Protein AF-0000000078836776 (afdb_homodimer)

Foldseek 3Di:
DPPVVVVVVLVQCLQADALVSQVVAADQAAWEAEPVGIDGGPRVNVVSNPDDGFPGKDWAPWDWDPPDPFKIKIWTWIWTDDPPDDTWTWIKMWMWGHDVVDIHTRYMYTGTDPPPPD/DPPVVVVVVLVQCLQADALVSQVVAADQAAWEAEPVGIDGGPRVNVVSNPDDHFPGKDWAPWDWDPPDPFKIKIWTWIWTDDPPDDTWTWIKMWMWGHDVVDIHTRYMYTGTDPPPPD

Organism: Phenylobacterium zucineum (strain HLK1) (NCBI:txid450851)

Structure (mmCIF, N/CA/C/O backbone):
data_AF-0000000078836776-model_v1
#
loop_
_entity.id
_entity.type
_entity.pdbx_description
1 polymer 'DUF4440 domain-containing protein'
#
loop_
_atom_site.group_PDB
_atom_site.id
_atom_site.type_symbol
_atom_site.label_atom_id
_atom_site.label_alt_id
_atom_site.label_comp_id
_atom_site.label_asym_id
_atom_site.label_entity_id
_atom_site.label_seq_id
_atom_site.pdbx_PDB_ins_code
_atom_site.Cartn_x
_atom_site.Cartn_y
_atom_site.Cartn_z
_atom_site.occupancy
_atom_site.B_iso_or_equiv
_atom_site.auth_seq_id
_atom_site.auth_comp_id
_atom_site.auth_asym_id
_atom_site.auth_atom_id
_atom_site.pdbx_PDB_model_num
ATOM 1 N N . MET A 1 1 ? -11.898 -23.672 4.039 1 49.53 1 MET A N 1
ATOM 2 C CA . MET A 1 1 ? -10.688 -22.859 3.928 1 49.53 1 MET A CA 1
ATOM 3 C C . MET A 1 1 ? -10.914 -21.453 4.473 1 49.53 1 MET A C 1
ATOM 5 O O . MET A 1 1 ? -11.883 -20.797 4.105 1 49.53 1 MET A O 1
ATOM 9 N N . ASN A 1 2 ? -10.398 -21.031 5.637 1 67.06 2 ASN A N 1
ATOM 10 C CA . ASN A 1 2 ? -10.695 -19.781 6.324 1 67.06 2 ASN A CA 1
ATOM 11 C C . ASN A 1 2 ? -10.352 -18.578 5.461 1 67.06 2 ASN A C 1
ATOM 13 O O . ASN A 1 2 ? -9.523 -18.672 4.551 1 67.06 2 ASN A O 1
ATOM 17 N N . GLU A 1 3 ? -11.391 -17.766 5.25 1 71.44 3 GLU A N 1
ATOM 18 C CA . GLU A 1 3 ? -11.305 -16.562 4.43 1 71.44 3 GLU A CA 1
ATOM 19 C C . GLU A 1 3 ? -9.891 -15.992 4.43 1 71.44 3 GLU A C 1
ATOM 21 O O . GLU A 1 3 ? -9.391 -15.555 3.393 1 71.44 3 GLU A O 1
ATOM 26 N N . THR A 1 4 ? -9.219 -16.172 5.516 1 72.62 4 THR A N 1
ATOM 27 C CA . THR A 1 4 ? -7.848 -15.688 5.648 1 72.62 4 THR A CA 1
ATOM 28 C C . THR A 1 4 ? -6.898 -16.484 4.758 1 72.62 4 THR A C 1
ATOM 30 O O . THR A 1 4 ? -6.039 -15.906 4.09 1 72.62 4 THR A O 1
ATOM 33 N N . ASP A 1 5 ? -7.082 -17.812 4.746 1 83.69 5 ASP A N 1
ATOM 34 C CA . ASP A 1 5 ? -6.234 -18.672 3.922 1 83.69 5 ASP A CA 1
ATOM 35 C C . ASP A 1 5 ? -6.441 -18.391 2.436 1 83.69 5 ASP A C 1
ATOM 37 O O . ASP A 1 5 ? -5.488 -18.422 1.654 1 83.69 5 ASP A O 1
ATOM 41 N N . HIS A 1 6 ? -7.648 -17.969 2.205 1 89.88 6 HIS A N 1
ATOM 42 C CA . HIS A 1 6 ? -8 -17.688 0.819 1 89.88 6 HIS A CA 1
ATOM 43 C C . HIS A 1 6 ? -7.277 -16.453 0.306 1 89.88 6 HIS A C 1
ATOM 45 O O . HIS A 1 6 ? -6.734 -16.453 -0.799 1 89.88 6 HIS A O 1
ATOM 51 N N . LEU A 1 7 ? -7.148 -15.422 1.152 1 94.56 7 LEU A N 1
ATOM 52 C CA . LEU A 1 7 ? -6.508 -14.172 0.748 1 94.56 7 LEU A CA 1
ATOM 53 C C . LEU A 1 7 ? -5.016 -14.383 0.513 1 94.56 7 LEU A C 1
ATOM 55 O O . LEU A 1 7 ? -4.457 -13.867 -0.457 1 94.56 7 LEU A O 1
ATOM 59 N N . TRP A 1 8 ? -4.344 -15.148 1.373 1 96.12 8 TRP A N 1
ATOM 60 C CA . TRP A 1 8 ? -2.918 -15.414 1.228 1 96.12 8 TRP A CA 1
ATOM 61 C C . TRP A 1 8 ? -2.646 -16.281 -0.002 1 96.12 8 TRP A C 1
ATOM 63 O O . TRP A 1 8 ? -1.617 -16.125 -0.665 1 96.12 8 TRP A O 1
ATOM 73 N N . ASP A 1 9 ? -3.568 -17.156 -0.215 1 93.38 9 ASP A N 1
ATOM 74 C CA . ASP A 1 9 ? -3.443 -17.953 -1.432 1 93.38 9 ASP A CA 1
ATOM 75 C C . ASP A 1 9 ? -3.564 -17.078 -2.676 1 93.38 9 ASP A C 1
ATOM 77 O O . ASP A 1 9 ? -2.812 -17.25 -3.637 1 93.38 9 ASP A O 1
ATOM 81 N N . LEU A 1 10 ? -4.492 -16.219 -2.65 1 92.69 10 LEU A N 1
ATOM 82 C CA . LEU A 1 10 ? -4.668 -15.273 -3.746 1 92.69 10 LEU A CA 1
ATOM 83 C C . LEU A 1 10 ? -3.418 -14.422 -3.938 1 92.69 10 LEU A C 1
ATOM 85 O O . LEU A 1 10 ? -2.941 -14.258 -5.062 1 92.69 10 LEU A O 1
ATOM 89 N N . GLU A 1 11 ? -2.877 -13.961 -2.859 1 95.06 11 GLU A N 1
ATOM 90 C CA . GLU A 1 11 ? -1.655 -13.164 -2.889 1 95.06 11 GLU A CA 1
ATOM 91 C C . GLU A 1 11 ? -0.497 -13.945 -3.494 1 95.06 11 GLU A C 1
ATOM 93 O O . GLU A 1 11 ? 0.24 -13.43 -4.336 1 95.06 11 GLU A O 1
ATOM 98 N N . ARG A 1 12 ? -0.339 -15.156 -3.055 1 93.62 12 ARG A N 1
ATOM 99 C CA . ARG A 1 12 ? 0.719 -16.031 -3.562 1 93.62 12 ARG A CA 1
ATOM 100 C C . ARG A 1 12 ? 0.578 -16.234 -5.066 1 93.62 12 ARG A C 1
ATOM 102 O O . ARG A 1 12 ? 1.574 -16.266 -5.789 1 93.62 12 ARG A O 1
ATOM 109 N N . ARG A 1 13 ? -0.63 -16.328 -5.523 1 90.69 13 ARG A N 1
ATOM 110 C CA . ARG A 1 13 ? -0.878 -16.562 -6.941 1 90.69 13 ARG A CA 1
ATOM 111 C C . ARG A 1 13 ? -0.456 -15.359 -7.781 1 90.69 13 ARG A C 1
ATOM 113 O O . ARG A 1 13 ? -0.01 -15.516 -8.922 1 90.69 13 ARG A O 1
ATOM 120 N N . PHE A 1 14 ? -0.581 -14.172 -7.262 1 90.12 14 PHE A N 1
ATOM 121 C CA . PHE A 1 14 ? -0.146 -12.984 -7.984 1 90.12 14 PHE A CA 1
ATOM 122 C C . PHE A 1 14 ? 1.357 -13.023 -8.234 1 90.12 14 PHE A C 1
ATOM 124 O O . PHE A 1 14 ? 1.846 -12.43 -9.203 1 90.12 14 PHE A O 1
ATOM 131 N N . TRP A 1 15 ? 2.1 -13.742 -7.418 1 91.06 15 TRP A N 1
ATOM 132 C CA . TRP A 1 15 ? 3.545 -13.883 -7.566 1 91.06 15 TRP A CA 1
ATOM 133 C C . TRP A 1 15 ? 3.883 -14.992 -8.555 1 91.06 15 TRP A C 1
ATOM 135 O O . TRP A 1 15 ? 4.859 -14.891 -9.305 1 91.06 15 TRP A O 1
ATOM 145 N N . LEU A 1 16 ? 3.035 -16.016 -8.508 1 89.25 16 LEU A N 1
ATOM 146 C CA . LEU A 1 16 ? 3.473 -17.25 -9.133 1 89.25 16 LEU A CA 1
ATOM 147 C C . LEU A 1 16 ? 2.732 -17.484 -10.445 1 89.25 16 LEU A C 1
ATOM 149 O O . LEU A 1 16 ? 3.197 -18.25 -11.297 1 89.25 16 LEU A O 1
ATOM 153 N N . ARG A 1 17 ? 1.569 -16.891 -10.492 1 83.38 17 ARG A N 1
ATOM 154 C CA . ARG A 1 17 ? 0.747 -17.203 -11.656 1 83.38 17 ARG A CA 1
ATOM 155 C C . ARG A 1 17 ? 0.799 -16.078 -12.688 1 83.38 17 ARG A C 1
ATOM 157 O O . ARG A 1 17 ? 1.386 -15.031 -12.438 1 83.38 17 ARG A O 1
ATOM 164 N N . GLY A 1 18 ? 0.256 -16.391 -13.953 1 71.44 18 GLY A N 1
ATOM 165 C CA . GLY A 1 18 ? 0.303 -15.492 -15.086 1 71.44 18 GLY A CA 1
ATOM 166 C C . GLY A 1 18 ? -0.927 -14.609 -15.195 1 71.44 18 GLY A C 1
ATOM 167 O O . GLY A 1 18 ? -1.731 -14.539 -14.266 1 71.44 18 GLY A O 1
ATOM 168 N N . PRO A 1 19 ? -1.04 -13.836 -16.203 1 68.31 19 PRO A N 1
ATOM 169 C CA . PRO A 1 19 ? -2.039 -12.797 -16.469 1 68.31 19 PRO A CA 1
ATOM 170 C C . PRO A 1 19 ? -3.471 -13.312 -16.344 1 68.31 19 PRO A C 1
ATOM 172 O O . PRO A 1 19 ? -4.395 -12.531 -16.094 1 68.31 19 PRO A O 1
ATOM 175 N N . GLU A 1 20 ? -3.637 -14.617 -16.594 1 69.81 20 GLU A N 1
ATOM 176 C CA . GLU A 1 20 ? -5 -15.133 -16.531 1 69.81 20 GLU A CA 1
ATOM 177 C C . GLU A 1 20 ? -5.602 -14.945 -15.148 1 69.81 20 GLU A C 1
ATOM 179 O O . GLU A 1 20 ? -6.805 -14.734 -15.008 1 69.81 20 GLU A O 1
ATOM 184 N N . HIS A 1 21 ? -4.816 -14.977 -14.18 1 73.12 21 HIS A N 1
ATOM 185 C CA . HIS A 1 21 ? -5.266 -14.797 -12.805 1 73.12 21 HIS A CA 1
ATOM 186 C C . HIS A 1 21 ? -5.594 -13.328 -12.523 1 73.12 21 HIS A C 1
ATOM 188 O O . HIS A 1 21 ? -6.434 -13.031 -11.664 1 73.12 21 HIS A O 1
ATOM 194 N N . PHE A 1 22 ? -5.152 -12.422 -13.312 1 76.19 22 PHE A N 1
ATOM 195 C CA . PHE A 1 22 ? -5.223 -10.992 -13.023 1 76.19 22 PHE A CA 1
ATOM 196 C C . PHE A 1 22 ? -6.613 -10.445 -13.328 1 76.19 22 PHE A C 1
ATOM 198 O O . PHE A 1 22 ? -7.16 -9.664 -12.547 1 76.19 22 PHE A O 1
ATOM 205 N N . ALA A 1 23 ? -7.215 -10.969 -14.406 1 74.25 23 ALA A N 1
ATOM 206 C CA . ALA A 1 23 ? -8.5 -10.43 -14.844 1 74.25 23 ALA A CA 1
ATOM 207 C C . ALA A 1 23 ? -9.57 -10.617 -13.781 1 74.25 23 ALA A C 1
ATOM 209 O O . ALA A 1 23 ? -10.422 -9.742 -13.586 1 74.25 23 ALA A O 1
ATOM 210 N N . ARG A 1 24 ? -9.508 -11.656 -13 1 78.81 24 ARG A N 1
ATOM 211 C CA . ARG A 1 24 ? -10.539 -11.945 -12.008 1 78.81 24 ARG A CA 1
ATOM 212 C C . ARG A 1 24 ? -10.156 -11.375 -10.648 1 78.81 24 ARG A C 1
ATOM 214 O O . ARG A 1 24 ? -11.031 -11.07 -9.828 1 78.81 24 ARG A O 1
ATOM 221 N N . ALA A 1 25 ? -8.938 -11.125 -10.484 1 89 25 ALA A N 1
ATOM 222 C CA . ALA A 1 25 ? -8.469 -10.828 -9.133 1 89 25 ALA A CA 1
ATOM 223 C C . ALA A 1 25 ? -8.078 -9.359 -8.992 1 89 25 ALA A C 1
ATOM 225 O O . ALA A 1 25 ? -8.031 -8.828 -7.879 1 89 25 ALA A O 1
ATOM 226 N N . LEU A 1 26 ? -7.926 -8.719 -10.18 1 91.31 26 LEU A N 1
ATOM 227 C CA . LEU A 1 26 ? -7.504 -7.324 -10.156 1 91.31 26 LEU A CA 1
ATOM 228 C C . LEU A 1 26 ? -8.703 -6.391 -10.297 1 91.31 26 LEU A C 1
ATOM 230 O O . LEU A 1 26 ? -9.508 -6.539 -11.219 1 91.31 26 LEU A O 1
ATOM 234 N N . ASP A 1 27 ? -8.805 -5.516 -9.391 1 94.25 27 ASP A N 1
ATOM 235 C CA . ASP A 1 27 ? -9.789 -4.453 -9.578 1 94.25 27 ASP A CA 1
ATOM 236 C C . ASP A 1 27 ? -9.414 -3.568 -10.766 1 94.25 27 ASP A C 1
ATOM 238 O O . ASP A 1 27 ? -8.242 -3.242 -10.961 1 94.25 27 ASP A O 1
ATOM 242 N N . PRO A 1 28 ? -10.391 -3.113 -11.57 1 91.62 28 PRO A N 1
ATOM 243 C CA . PRO A 1 28 ? -10.078 -2.248 -12.711 1 91.62 28 PRO A CA 1
ATOM 244 C C . PRO A 1 28 ? -9.391 -0.949 -12.297 1 91.62 28 PRO A C 1
ATOM 246 O O . PRO A 1 28 ? -8.703 -0.325 -13.109 1 91.62 28 PRO A O 1
ATOM 249 N N . GLU A 1 29 ? -9.547 -0.544 -11 1 94.5 29 GLU A N 1
ATOM 250 C CA . GLU A 1 29 ? -8.953 0.697 -10.508 1 94.5 29 GLU A CA 1
ATOM 251 C C . GLU A 1 29 ? -7.75 0.421 -9.617 1 94.5 29 GLU A C 1
ATOM 253 O O . GLU A 1 29 ? -7.359 1.266 -8.812 1 94.5 29 GLU A O 1
ATOM 258 N N . CYS A 1 30 ? -7.199 -0.772 -9.773 1 96.31 30 CYS A N 1
ATOM 259 C CA . CYS A 1 30 ? -6.086 -1.16 -8.914 1 96.31 30 CYS A CA 1
ATOM 260 C C . CYS A 1 30 ? -4.895 -0.235 -9.117 1 96.31 30 CYS A C 1
ATOM 262 O O . CYS A 1 30 ? -4.625 0.208 -10.234 1 96.31 30 CYS A O 1
ATOM 264 N N . VAL A 1 31 ? -4.176 0.054 -8.039 1 97.62 31 VAL A N 1
ATOM 265 C CA . VAL A 1 31 ? -2.941 0.831 -8.047 1 97.62 31 VAL A CA 1
ATOM 266 C C . VAL A 1 31 ? -1.793 -0.015 -7.5 1 97.62 31 VAL A C 1
ATOM 268 O O . VAL A 1 31 ? -1.878 -0.542 -6.387 1 97.62 31 VAL A O 1
ATOM 271 N N . MET A 1 32 ? -0.712 -0.138 -8.273 1 97 32 MET A N 1
ATOM 272 C CA . MET A 1 32 ? 0.498 -0.815 -7.816 1 97 32 MET A CA 1
ATOM 273 C C . MET A 1 32 ? 1.687 0.14 -7.809 1 97 32 MET A C 1
ATOM 275 O O . MET A 1 32 ? 1.89 0.893 -8.758 1 97 32 MET A O 1
ATOM 279 N N . VAL A 1 33 ? 2.342 0.055 -6.766 1 97.38 33 VAL A N 1
ATOM 280 C CA . VAL A 1 33 ? 3.498 0.932 -6.609 1 97.38 33 VAL A CA 1
ATOM 281 C C . VAL A 1 33 ? 4.77 0.096 -6.488 1 97.38 33 VAL A C 1
ATOM 283 O O . VAL A 1 33 ? 4.852 -0.803 -5.648 1 97.38 33 VAL A O 1
ATOM 286 N N . PHE A 1 34 ? 5.715 0.403 -7.316 1 94.44 34 PHE A N 1
ATOM 287 C CA . PHE A 1 34 ? 7.027 -0.228 -7.34 1 94.44 34 PHE A CA 1
ATOM 288 C C . PHE A 1 34 ? 8.133 0.81 -7.18 1 94.44 34 PHE A C 1
ATOM 290 O O . PHE A 1 34 ? 7.867 2.014 -7.203 1 94.44 34 PHE A O 1
ATOM 297 N N . PRO A 1 35 ? 9.438 0.336 -6.969 1 92.31 35 PRO A N 1
ATOM 298 C CA . PRO A 1 35 ? 10.531 1.299 -6.844 1 92.31 35 PRO A CA 1
ATOM 299 C C . PRO A 1 35 ? 10.68 2.188 -8.078 1 92.31 35 PRO A C 1
ATOM 301 O O . PRO A 1 35 ? 11.266 3.271 -7.996 1 92.31 35 PRO A O 1
ATOM 304 N N . PHE A 1 36 ? 10.086 1.771 -9.172 1 90.06 36 PHE A N 1
ATOM 305 C CA . PHE A 1 36 ? 10.305 2.527 -10.398 1 90.06 36 PHE A CA 1
ATOM 306 C C . PHE A 1 36 ? 9.102 3.41 -10.719 1 90.06 36 PHE A C 1
ATOM 308 O O . PHE A 1 36 ? 9.141 4.211 -11.648 1 90.06 36 PHE A O 1
ATOM 315 N N . GLY A 1 37 ? 8.055 3.18 -10.016 1 93.88 37 GLY A N 1
ATOM 316 C CA . GLY A 1 37 ? 6.91 4.051 -10.25 1 93.88 37 GLY A CA 1
ATOM 317 C C . GLY A 1 37 ? 5.578 3.383 -9.969 1 93.88 37 GLY A C 1
ATOM 318 O O . GLY A 1 37 ? 5.523 2.381 -9.25 1 93.88 37 GLY A O 1
ATOM 319 N N . VAL A 1 38 ? 4.492 4.047 -10.516 1 96.5 38 VAL A N 1
ATOM 320 C CA . VAL A 1 38 ? 3.119 3.645 -10.234 1 96.5 38 VAL A CA 1
ATOM 321 C C . VAL A 1 38 ? 2.48 3.072 -11.5 1 96.5 38 VAL A C 1
ATOM 323 O O . VAL A 1 38 ? 2.625 3.637 -12.586 1 96.5 38 VAL A O 1
ATOM 326 N N . LEU A 1 39 ? 1.862 1.901 -11.352 1 94.31 39 LEU A N 1
ATOM 327 C CA . LEU A 1 39 ? 1.035 1.312 -12.398 1 94.31 39 LEU A CA 1
ATOM 328 C C . LEU A 1 39 ? -0.438 1.332 -12 1 94.31 39 LEU A C 1
ATOM 330 O O . LEU A 1 39 ? -0.776 1.104 -10.836 1 94.31 39 LEU A O 1
ATOM 334 N N . ARG A 1 40 ? -1.248 1.561 -13.016 1 92.62 40 ARG A N 1
ATOM 335 C CA . ARG A 1 40 ? -2.68 1.608 -12.742 1 92.62 40 ARG A CA 1
ATOM 336 C C . ARG A 1 40 ? -3.467 0.822 -13.781 1 92.62 40 ARG A C 1
ATOM 338 O O . ARG A 1 40 ? -3.129 0.841 -14.969 1 92.62 40 ARG A O 1
ATOM 345 N N . GLY A 1 41 ? -4.566 0.158 -13.227 1 82.81 41 GLY A N 1
ATOM 346 C CA . GLY A 1 41 ? -5.582 -0.447 -14.07 1 82.81 41 GLY A CA 1
ATOM 347 C C . GLY A 1 41 ? -5.008 -1.369 -15.125 1 82.81 41 GLY A C 1
ATOM 348 O O . GLY A 1 41 ? -4.289 -2.316 -14.805 1 82.81 41 GLY A O 1
ATOM 349 N N . PRO A 1 42 ? -5.395 -1.053 -16.359 1 74.94 42 PRO A N 1
ATOM 350 C CA . PRO A 1 42 ? -5.051 -1.934 -17.469 1 74.94 42 PRO A CA 1
ATOM 351 C C . PRO A 1 42 ? -3.545 -2.059 -17.688 1 74.94 42 PRO A C 1
ATOM 353 O O . PRO A 1 42 ? -3.074 -3.066 -18.219 1 74.94 42 PRO A O 1
ATOM 356 N N . ALA A 1 43 ? -2.828 -1.054 -17.281 1 82.69 43 ALA A N 1
ATOM 357 C CA . ALA A 1 43 ? -1.381 -1.067 -17.469 1 82.69 43 ALA A CA 1
ATOM 358 C C . ALA A 1 43 ? -0.717 -2.123 -16.594 1 82.69 43 ALA A C 1
ATOM 360 O O . ALA A 1 43 ? 0.387 -2.584 -16.891 1 82.69 43 ALA A O 1
ATOM 361 N N . ILE A 1 44 ? -1.369 -2.523 -15.531 1 87 44 ILE A N 1
ATOM 362 C CA . ILE A 1 44 ? -0.79 -3.471 -14.586 1 87 44 ILE A CA 1
ATOM 363 C C . ILE A 1 44 ? -0.627 -4.836 -15.258 1 87 44 ILE A C 1
ATOM 365 O O . ILE A 1 44 ? 0.46 -5.418 -15.234 1 87 44 ILE A O 1
ATOM 369 N N . ALA A 1 45 ? -1.718 -5.258 -15.922 1 76.19 45 ALA A N 1
ATOM 370 C CA . ALA A 1 45 ? -1.692 -6.586 -16.531 1 76.19 45 ALA A CA 1
ATOM 371 C C . ALA A 1 45 ? -0.603 -6.676 -17.594 1 76.19 45 ALA A C 1
ATOM 373 O O . ALA A 1 45 ? 0.149 -7.652 -17.641 1 76.19 45 ALA A O 1
ATOM 374 N N . ALA A 1 46 ? -0.452 -5.621 -18.359 1 77.94 46 ALA A N 1
ATOM 375 C CA . ALA A 1 46 ? 0.549 -5.594 -19.422 1 77.94 46 ALA A CA 1
ATOM 376 C C . ALA A 1 46 ? 1.962 -5.617 -18.844 1 77.94 46 ALA A C 1
ATOM 378 O O . ALA A 1 46 ? 2.84 -6.305 -19.375 1 77.94 46 ALA A O 1
ATOM 379 N N . SER A 1 47 ? 2.162 -4.902 -17.797 1 80.25 47 SER A N 1
ATOM 380 C CA . SER A 1 47 ? 3.473 -4.824 -17.172 1 80.25 47 SER A CA 1
ATOM 381 C C . SER A 1 47 ? 3.83 -6.133 -16.469 1 80.25 47 SER A C 1
ATOM 383 O O . SER A 1 47 ? 4.977 -6.586 -16.547 1 80.25 47 SER A O 1
ATOM 385 N N . LEU A 1 48 ? 2.848 -6.777 -15.875 1 75 48 LEU A N 1
ATOM 386 C CA . LEU A 1 48 ? 3.068 -8.023 -15.141 1 75 48 LEU A CA 1
ATOM 387 C C . LEU A 1 48 ? 3.246 -9.195 -16.094 1 75 48 LEU A C 1
ATOM 389 O O . LEU A 1 48 ? 3.947 -10.156 -15.781 1 75 48 LEU A O 1
ATOM 393 N N . GLU A 1 49 ? 2.59 -9.055 -17.219 1 70.06 49 GLU A N 1
ATOM 394 C CA . GLU A 1 49 ? 2.723 -10.094 -18.234 1 70.06 49 GLU A CA 1
ATOM 395 C C . GLU A 1 49 ? 4.156 -10.18 -18.75 1 70.06 49 GLU A C 1
ATOM 397 O O . GLU A 1 49 ? 4.645 -11.266 -19.078 1 70.06 49 GLU A O 1
ATOM 402 N N . GLY A 1 50 ? 4.812 -9.062 -18.812 1 67.62 50 GLY A N 1
ATOM 403 C CA . GLY A 1 50 ? 6.172 -9.023 -19.328 1 67.62 50 GLY A CA 1
ATOM 404 C C . GLY A 1 50 ? 7.219 -9.336 -18.281 1 67.62 50 GLY A C 1
ATOM 405 O O . GLY A 1 50 ? 8.375 -9.602 -18.609 1 67.62 50 GLY A O 1
ATOM 406 N N . ALA A 1 51 ? 6.852 -9.328 -17.141 1 72.12 51 ALA A N 1
ATOM 407 C CA . ALA A 1 51 ? 7.812 -9.586 -16.078 1 72.12 51 ALA A CA 1
ATOM 408 C C . ALA A 1 51 ? 7.996 -11.086 -15.852 1 72.12 51 ALA A C 1
ATOM 410 O O . ALA A 1 51 ? 7.027 -11.844 -15.891 1 72.12 51 ALA A O 1
ATOM 411 N N . PRO A 1 52 ? 9.273 -11.445 -15.688 1 74.94 52 PRO A N 1
ATOM 412 C CA . PRO A 1 52 ? 9.477 -12.859 -15.367 1 74.94 52 PRO A CA 1
ATOM 413 C C . PRO A 1 52 ? 8.781 -13.281 -14.07 1 74.94 52 PRO A C 1
ATOM 415 O O . PRO A 1 52 ? 8.719 -12.5 -13.117 1 74.94 52 PRO A O 1
ATOM 418 N N . ARG A 1 53 ? 8.266 -14.469 -14.117 1 79.62 53 ARG A N 1
ATOM 419 C CA . ARG A 1 53 ? 7.602 -14.992 -12.93 1 79.62 53 ARG A CA 1
ATOM 420 C C . ARG A 1 53 ? 8.617 -15.586 -11.953 1 79.62 53 ARG A C 1
ATOM 422 O O . ARG A 1 53 ? 9.672 -16.062 -12.367 1 79.62 53 ARG A O 1
ATOM 429 N N . TRP A 1 54 ? 8.062 -15.445 -10.742 1 88.38 54 TRP A N 1
ATOM 430 C CA . TRP A 1 54 ? 8.867 -16.062 -9.695 1 88.38 54 TRP A CA 1
ATOM 431 C C . TRP A 1 54 ? 8.672 -17.578 -9.68 1 88.38 54 TRP A C 1
ATOM 433 O O . TRP A 1 54 ? 7.555 -18.062 -9.844 1 88.38 54 TRP A O 1
ATOM 443 N N . ALA A 1 55 ? 9.766 -18.266 -9.469 1 90.31 55 ALA A N 1
ATOM 444 C CA . ALA A 1 55 ? 9.68 -19.719 -9.297 1 90.31 55 ALA A CA 1
ATOM 445 C C . ALA A 1 55 ? 9.055 -20.062 -7.949 1 90.31 55 ALA A C 1
ATOM 447 O O . ALA A 1 55 ? 8.352 -21.078 -7.832 1 90.31 55 ALA A O 1
ATOM 448 N N . SER A 1 56 ? 9.367 -19.219 -6.98 1 94.06 56 SER A N 1
ATOM 449 C CA . SER A 1 56 ? 8.797 -19.391 -5.648 1 94.06 56 SER A CA 1
ATOM 450 C C . SER A 1 56 ? 8.805 -18.062 -4.883 1 94.06 56 SER A C 1
ATOM 452 O O . SER A 1 56 ? 9.523 -17.141 -5.242 1 94.06 56 SER A O 1
ATOM 454 N N . VAL A 1 57 ? 7.902 -18.031 -3.932 1 95.81 57 VAL A N 1
ATOM 455 C CA . VAL A 1 57 ? 7.871 -16.859 -3.049 1 95.81 57 VAL A CA 1
ATOM 456 C C . VAL A 1 57 ? 7.598 -17.312 -1.615 1 95.81 57 VAL A C 1
ATOM 458 O O . VAL A 1 57 ? 6.727 -18.156 -1.377 1 95.81 57 VAL A O 1
ATOM 461 N N . GLU A 1 58 ? 8.461 -16.875 -0.777 1 96.88 58 GLU A N 1
ATOM 462 C CA . GLU A 1 58 ? 8.188 -16.984 0.653 1 96.88 58 GLU A CA 1
ATOM 463 C C . GLU A 1 58 ? 7.617 -15.688 1.216 1 96.88 58 GLU A C 1
ATOM 465 O O . GLU A 1 58 ? 8.125 -14.602 0.921 1 96.88 58 GLU A O 1
ATOM 470 N N . MET A 1 59 ? 6.562 -15.781 1.891 1 97.19 59 MET A N 1
ATOM 471 C CA . MET A 1 59 ? 5.934 -14.648 2.561 1 97.19 59 MET A CA 1
ATOM 472 C C . MET A 1 59 ? 6.023 -14.797 4.074 1 97.19 59 MET A C 1
ATOM 474 O O . MET A 1 59 ? 5.25 -15.547 4.676 1 97.19 59 MET A O 1
ATOM 478 N N . ASP A 1 60 ? 6.926 -14.055 4.617 1 97 60 ASP A N 1
ATOM 479 C CA . ASP A 1 60 ? 7.18 -14.133 6.055 1 97 60 ASP A CA 1
ATOM 480 C C . ASP A 1 60 ? 6.645 -12.898 6.777 1 97 60 ASP A C 1
ATOM 482 O O . ASP A 1 60 ? 6.188 -11.945 6.137 1 97 60 ASP A O 1
ATOM 486 N N . GLU A 1 61 ? 6.547 -13.062 8.203 1 96.81 61 GLU A N 1
ATOM 487 C CA . GLU A 1 61 ? 6.098 -11.961 9.047 1 96.81 61 GLU A CA 1
ATOM 488 C C . GLU A 1 61 ? 4.754 -11.414 8.578 1 96.81 61 GLU A C 1
ATOM 490 O O . GLU A 1 61 ? 4.586 -10.195 8.445 1 96.81 61 GLU A O 1
ATOM 495 N N . ARG A 1 62 ? 3.904 -12.336 8.328 1 97.25 62 ARG A N 1
ATOM 496 C CA . ARG A 1 62 ? 2.605 -12.039 7.73 1 97.25 62 ARG A CA 1
ATOM 497 C C . ARG A 1 62 ? 1.736 -11.234 8.695 1 97.25 62 ARG A C 1
ATOM 499 O O . ARG A 1 62 ? 1.693 -11.531 9.891 1 97.25 62 ARG A O 1
ATOM 506 N N . THR A 1 63 ? 1.16 -10.242 8.148 1 96.38 63 THR A N 1
ATOM 507 C CA . THR A 1 63 ? 0.137 -9.453 8.828 1 96.38 63 THR A CA 1
ATOM 508 C C . THR A 1 63 ? -1.149 -9.414 8.008 1 96.38 63 THR A C 1
ATOM 510 O O . THR A 1 63 ? -1.109 -9.25 6.789 1 96.38 63 THR A O 1
ATOM 513 N N . LEU A 1 64 ? -2.277 -9.688 8.625 1 96.69 64 LEU A N 1
ATOM 514 C CA . LEU A 1 64 ? -3.598 -9.539 8.023 1 96.69 64 LEU A CA 1
ATOM 515 C C . LEU A 1 64 ? -4.484 -8.633 8.875 1 96.69 64 LEU A C 1
ATOM 517 O O . LEU A 1 64 ? -4.656 -8.883 10.078 1 96.69 64 LEU A O 1
ATOM 521 N N . ALA A 1 65 ? -4.949 -7.566 8.305 1 96.75 65 ALA A N 1
ATOM 522 C CA . ALA A 1 65 ? -5.93 -6.695 8.945 1 96.75 65 ALA A CA 1
ATOM 523 C C . ALA A 1 65 ? -7.234 -6.664 8.156 1 96.75 65 ALA A C 1
ATOM 525 O O . ALA A 1 65 ? -7.219 -6.688 6.922 1 96.75 65 ALA A O 1
ATOM 526 N N . GLN A 1 66 ? -8.32 -6.676 8.867 1 96.31 66 GLN A N 1
ATOM 527 C CA . GLN A 1 66 ? -9.641 -6.566 8.25 1 96.31 66 GLN A CA 1
ATOM 528 C C . GLN A 1 66 ? -10.445 -5.426 8.867 1 96.31 66 GLN A C 1
ATOM 530 O O . GLN A 1 66 ? -11.312 -5.652 9.719 1 96.31 66 GLN A O 1
ATOM 535 N N . PRO A 1 67 ? -10.141 -4.18 8.352 1 95.81 67 PRO A N 1
ATOM 536 C CA . PRO A 1 67 ? -10.859 -3.021 8.883 1 95.81 67 PRO A CA 1
ATOM 537 C C . PRO A 1 67 ? -12.375 -3.209 8.867 1 95.81 67 PRO A C 1
ATOM 539 O O . PRO A 1 67 ? -13.078 -2.705 9.75 1 95.81 67 PRO A O 1
ATOM 542 N N . THR A 1 68 ? -12.852 -3.84 7.801 1 95.12 68 THR A N 1
ATOM 543 C CA . THR A 1 68 ? -14.242 -4.258 7.695 1 95.12 68 THR A CA 1
ATOM 544 C C . THR A 1 68 ? -14.344 -5.668 7.117 1 95.12 68 THR A C 1
ATOM 546 O O . THR A 1 68 ? -13.336 -6.25 6.711 1 95.12 68 THR A O 1
ATOM 549 N N . GLY A 1 69 ? -15.531 -6.164 7.113 1 93.38 69 GLY A N 1
ATOM 550 C CA . GLY A 1 69 ? -15.727 -7.465 6.5 1 93.38 69 GLY A CA 1
ATOM 551 C C . GLY A 1 69 ? -15.508 -7.457 4.996 1 93.38 69 GLY A C 1
ATOM 552 O O . GLY A 1 69 ? -15.398 -8.516 4.375 1 93.38 69 GLY A O 1
ATOM 553 N N . GLU A 1 70 ? -15.375 -6.262 4.363 1 95.31 70 GLU A N 1
ATOM 554 C CA . GLU A 1 70 ? -15.289 -6.16 2.91 1 95.31 70 GLU A CA 1
ATOM 555 C C . GLU A 1 70 ? -13.93 -5.625 2.475 1 95.31 70 GLU A C 1
ATOM 557 O O . GLU A 1 70 ? -13.727 -5.312 1.301 1 95.31 70 GLU A O 1
ATOM 562 N N . LEU A 1 71 ? -13.125 -5.465 3.457 1 97.44 71 LEU A N 1
ATOM 563 C CA . LEU A 1 71 ? -11.812 -4.875 3.207 1 97.44 71 LEU A CA 1
ATOM 564 C C . LEU A 1 71 ? -10.727 -5.613 3.98 1 97.44 71 LEU A C 1
ATOM 566 O O . LEU A 1 71 ? -10.867 -5.863 5.18 1 97.44 71 LEU A O 1
ATOM 570 N N . ALA A 1 72 ? -9.711 -6.043 3.301 1 97.69 72 ALA A N 1
ATOM 571 C CA . ALA A 1 72 ? -8.586 -6.727 3.936 1 97.69 72 ALA A CA 1
ATOM 572 C C . ALA A 1 72 ? -7.254 -6.113 3.508 1 97.69 72 ALA A C 1
ATOM 574 O O . ALA A 1 72 ? -7.078 -5.75 2.342 1 97.69 72 ALA A O 1
ATOM 575 N N . VAL A 1 73 ? -6.375 -5.988 4.406 1 98.31 73 VAL A N 1
ATOM 576 C CA . VAL A 1 73 ? -5.023 -5.504 4.145 1 98.31 73 VAL A CA 1
ATOM 577 C C . VAL A 1 73 ? -4.008 -6.574 4.535 1 98.31 73 VAL A C 1
ATOM 579 O O . VAL A 1 73 ? -4.012 -7.059 5.672 1 98.31 73 VAL A O 1
ATOM 582 N N . LEU A 1 74 ? -3.201 -6.969 3.633 1 98.5 74 LEU A N 1
ATOM 583 C CA . LEU A 1 74 ? -2.088 -7.883 3.875 1 98.5 74 LEU A CA 1
ATOM 584 C C . LEU A 1 74 ? -0.765 -7.125 3.914 1 98.5 74 LEU A C 1
ATOM 586 O O . LEU A 1 74 ? -0.548 -6.203 3.125 1 98.5 74 LEU A O 1
ATOM 590 N N . ALA A 1 75 ? 0.137 -7.523 4.734 1 98.56 75 ALA A N 1
ATOM 591 C CA . ALA A 1 75 ? 1.531 -7.09 4.715 1 98.56 75 ALA A CA 1
ATOM 592 C C . ALA A 1 75 ? 2.469 -8.242 5.059 1 98.56 75 ALA A C 1
ATOM 594 O O . ALA A 1 75 ? 2.111 -9.133 5.832 1 98.56 75 ALA A O 1
ATOM 595 N N . TYR A 1 76 ? 3.566 -8.188 4.516 1 98.31 76 TYR A N 1
ATOM 596 C CA . TYR A 1 76 ? 4.48 -9.312 4.672 1 98.31 76 TYR A CA 1
ATOM 597 C C . TYR A 1 76 ? 5.844 -9 4.062 1 98.31 76 TYR A C 1
ATOM 599 O O . TYR A 1 76 ? 5.977 -8.055 3.283 1 98.31 76 TYR A O 1
ATOM 607 N N . ARG A 1 77 ? 6.781 -9.789 4.457 1 97.88 77 ARG A N 1
ATOM 608 C CA . ARG A 1 77 ? 8.086 -9.789 3.803 1 97.88 77 ARG A CA 1
ATOM 609 C C . ARG A 1 77 ? 8.148 -10.859 2.715 1 97.88 77 ARG A C 1
ATOM 611 O O . ARG A 1 77 ? 8.016 -12.055 3 1 97.88 77 ARG A O 1
ATOM 618 N N . ALA A 1 78 ? 8.32 -10.414 1.552 1 97.12 78 ALA A N 1
ATOM 619 C CA . ALA A 1 78 ? 8.375 -11.336 0.419 1 97.12 78 ALA A CA 1
ATOM 620 C C . ALA A 1 78 ? 9.812 -11.695 0.064 1 97.12 78 ALA A C 1
ATOM 622 O O . ALA A 1 78 ? 10.68 -10.82 0.023 1 97.12 78 ALA A O 1
ATOM 623 N N . SER A 1 79 ? 10.07 -12.945 -0.116 1 95.94 79 SER A N 1
ATOM 624 C CA . SER A 1 79 ? 11.305 -13.461 -0.696 1 95.94 79 SER A CA 1
ATOM 625 C C . SER A 1 79 ? 11.031 -14.266 -1.963 1 95.94 79 SER A C 1
ATOM 627 O O . SER A 1 79 ? 10.562 -15.406 -1.893 1 95.94 79 SER A O 1
ATOM 629 N N . GLY A 1 80 ? 11.227 -13.586 -3.049 1 94.69 80 GLY A N 1
ATOM 630 C CA . GLY A 1 80 ? 11.039 -14.234 -4.336 1 94.69 80 GLY A CA 1
ATOM 631 C C . GLY A 1 80 ? 12.312 -14.836 -4.898 1 94.69 80 GLY A C 1
ATOM 632 O O . GLY A 1 80 ? 13.391 -14.25 -4.766 1 94.69 80 GLY A O 1
ATOM 633 N N . ARG A 1 81 ? 12.195 -16 -5.438 1 93.12 81 ARG A N 1
ATOM 634 C CA . ARG A 1 81 ? 13.359 -16.672 -6.02 1 93.12 81 ARG A CA 1
ATOM 635 C C . ARG A 1 81 ? 13.117 -17.016 -7.484 1 93.12 81 ARG A C 1
ATOM 637 O O . ARG A 1 81 ? 12.016 -17.406 -7.863 1 93.12 81 ARG A O 1
ATOM 644 N N . ARG A 1 82 ? 14.031 -16.609 -8.258 1 88.69 82 ARG A N 1
ATOM 645 C CA . ARG A 1 82 ? 14.141 -17.047 -9.648 1 88.69 82 ARG A CA 1
ATOM 646 C C . ARG A 1 82 ? 15.438 -17.812 -9.883 1 88.69 82 ARG A C 1
ATOM 648 O O . ARG A 1 82 ? 16.469 -17.516 -9.266 1 88.69 82 ARG A O 1
ATOM 655 N N . ASP A 1 83 ? 15.273 -18.844 -10.672 1 84.31 83 ASP A N 1
ATOM 656 C CA . ASP A 1 83 ? 16.453 -19.656 -10.938 1 84.31 83 ASP A CA 1
ATOM 657 C C . ASP A 1 83 ? 17.625 -18.797 -11.406 1 84.31 83 ASP A C 1
ATOM 659 O O . ASP A 1 83 ? 17.469 -17.953 -12.305 1 84.31 83 ASP A O 1
ATOM 663 N N . GLY A 1 84 ? 18.766 -18.984 -10.734 1 84.81 84 GLY A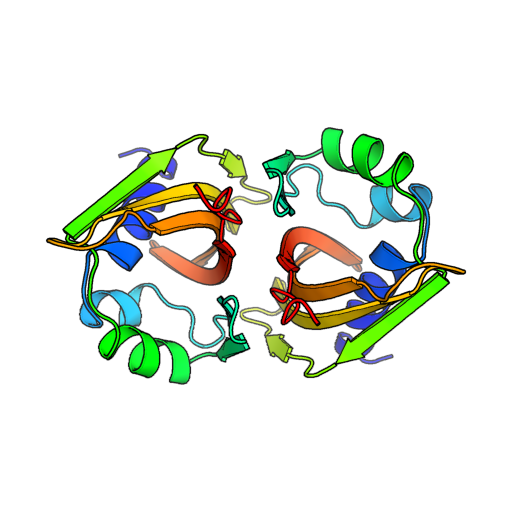 N 1
ATOM 664 C CA . GLY A 1 84 ? 20.016 -18.359 -11.156 1 84.81 84 GLY A CA 1
ATOM 665 C C . GLY A 1 84 ? 20.125 -16.906 -10.727 1 84.81 84 GLY A C 1
ATOM 666 O O . GLY A 1 84 ? 21.062 -16.203 -11.117 1 84.81 84 GLY A O 1
ATOM 667 N N . GLU A 1 85 ? 19.141 -16.422 -10.008 1 83.5 85 GLU A N 1
ATOM 668 C CA . GLU A 1 85 ? 19.188 -15.031 -9.555 1 83.5 85 GLU A CA 1
ATOM 669 C C . GLU A 1 85 ? 19.188 -14.945 -8.031 1 83.5 85 GLU A C 1
ATOM 671 O O . GLU A 1 85 ? 18.766 -15.883 -7.352 1 83.5 85 GLU A O 1
ATOM 676 N N . ALA A 1 86 ? 19.828 -13.891 -7.539 1 87 86 ALA A N 1
ATOM 677 C CA . ALA A 1 86 ? 19.719 -13.609 -6.109 1 87 86 ALA A CA 1
ATOM 678 C C . ALA A 1 86 ? 18.281 -13.375 -5.695 1 87 86 ALA A C 1
ATOM 680 O O . ALA A 1 86 ? 17.469 -12.875 -6.488 1 87 86 ALA A O 1
ATOM 681 N N . PRO A 1 87 ? 17.953 -13.734 -4.512 1 90.75 87 PRO A N 1
ATOM 682 C CA . PRO A 1 87 ? 16.578 -13.531 -4.047 1 90.75 87 PRO A CA 1
ATOM 683 C C . PRO A 1 87 ? 16.172 -12.055 -4.023 1 90.75 87 PRO A C 1
ATOM 685 O O . PRO A 1 87 ? 17.016 -11.188 -3.781 1 90.75 87 PRO A O 1
ATOM 688 N N . TYR A 1 88 ? 15.008 -11.891 -4.418 1 92.5 88 TYR A N 1
ATOM 689 C CA . TYR A 1 88 ? 14.391 -10.578 -4.289 1 92.5 88 TYR A CA 1
ATOM 690 C C . TYR A 1 88 ? 13.641 -10.453 -2.967 1 92.5 88 TYR A C 1
ATOM 692 O O . TYR A 1 88 ? 12.742 -11.242 -2.678 1 92.5 88 TYR A O 1
ATOM 700 N N . GLU A 1 89 ? 14.07 -9.531 -2.145 1 95.44 89 GLU A N 1
ATOM 701 C CA . GLU A 1 89 ? 13.445 -9.305 -0.844 1 95.44 89 GLU A CA 1
ATOM 702 C C . GLU A 1 89 ? 12.812 -7.918 -0.769 1 95.44 89 GLU A C 1
ATOM 704 O O . GLU A 1 89 ? 13.461 -6.914 -1.061 1 95.44 89 GLU A O 1
ATOM 709 N N . ALA A 1 90 ? 11.57 -7.926 -0.344 1 96.62 90 ALA A N 1
ATOM 710 C CA . ALA A 1 90 ? 10.859 -6.656 -0.229 1 96.62 90 ALA A CA 1
ATOM 711 C C . ALA A 1 90 ? 9.758 -6.738 0.828 1 96.62 90 ALA A C 1
ATOM 713 O O . ALA A 1 90 ? 9.188 -7.805 1.06 1 96.62 90 ALA A O 1
ATOM 714 N N . TRP A 1 91 ? 9.57 -5.672 1.557 1 97.94 91 TRP A N 1
ATOM 715 C CA . TRP A 1 91 ? 8.32 -5.516 2.291 1 97.94 91 TRP A CA 1
ATOM 716 C C . TRP A 1 91 ? 7.168 -5.199 1.343 1 97.94 91 TRP A C 1
ATOM 718 O O . TRP A 1 91 ? 7.285 -4.324 0.482 1 97.94 91 TRP A O 1
ATOM 728 N N . CYS A 1 92 ? 6.07 -5.957 1.49 1 98.38 92 CYS A N 1
ATOM 729 C CA . CYS A 1 92 ? 4.93 -5.801 0.595 1 98.38 92 CYS A CA 1
ATOM 730 C C . CYS A 1 92 ? 3.645 -5.574 1.384 1 98.38 92 CYS A C 1
ATOM 732 O O . CYS A 1 92 ? 3.502 -6.074 2.502 1 98.38 92 CYS A O 1
ATOM 734 N N . SER A 1 93 ? 2.75 -4.82 0.785 1 98.69 93 SER A N 1
ATOM 735 C CA . SER A 1 93 ? 1.368 -4.809 1.256 1 98.69 93 SER A CA 1
ATOM 736 C C . SER A 1 93 ? 0.387 -4.871 0.091 1 98.69 93 SER A C 1
ATOM 738 O O . SER A 1 93 ? 0.712 -4.453 -1.023 1 98.69 93 SER A O 1
ATOM 740 N N . SER A 1 94 ? -0.721 -5.449 0.301 1 98.31 94 SER A N 1
ATOM 741 C CA . SER A 1 94 ? -1.839 -5.52 -0.635 1 98.31 94 SER A CA 1
ATOM 742 C C . SER A 1 94 ? -3.164 -5.234 0.065 1 98.31 94 SER A C 1
ATOM 744 O O . SER A 1 94 ? -3.389 -5.691 1.188 1 98.31 94 SER A O 1
ATOM 746 N N . THR A 1 95 ? -4.008 -4.461 -0.54 1 98.5 95 THR A N 1
ATOM 747 C CA . THR A 1 95 ? -5.367 -4.238 -0.064 1 98.5 95 THR A CA 1
ATOM 748 C C . THR A 1 95 ? -6.383 -4.883 -1.005 1 98.5 95 THR A C 1
ATOM 750 O O . THR A 1 95 ? -6.316 -4.695 -2.221 1 98.5 95 THR A O 1
ATOM 753 N N . TYR A 1 96 ? -7.254 -5.656 -0.407 1 97.62 96 TYR A N 1
ATOM 754 C CA . TYR A 1 96 ? -8.312 -6.348 -1.141 1 97.62 96 TYR A CA 1
ATOM 755 C C . TYR A 1 96 ? -9.688 -5.836 -0.723 1 97.62 96 TYR A C 1
ATOM 757 O O . TYR A 1 96 ? -9.93 -5.594 0.461 1 97.62 96 TYR A O 1
ATOM 765 N N . ARG A 1 97 ? -10.5 -5.641 -1.713 1 97.19 97 ARG A N 1
ATOM 766 C CA . ARG A 1 97 ? -11.914 -5.398 -1.421 1 97.19 97 ARG A CA 1
ATOM 767 C C . ARG A 1 97 ? -12.766 -6.605 -1.802 1 97.19 97 ARG A C 1
ATOM 769 O O . ARG A 1 97 ? -12.469 -7.297 -2.779 1 97.19 97 ARG A O 1
ATOM 776 N N . ARG A 1 98 ? -13.805 -6.77 -1.03 1 95.25 98 ARG A N 1
ATOM 777 C CA . ARG A 1 98 ? -14.758 -7.828 -1.361 1 95.25 98 ARG A CA 1
ATOM 778 C C . ARG A 1 98 ? -15.57 -7.469 -2.6 1 95.25 98 ARG A C 1
ATOM 780 O O . ARG A 1 98 ? -16 -6.324 -2.75 1 95.25 98 ARG A O 1
ATOM 787 N N . ASP A 1 99 ? -15.68 -8.32 -3.533 1 93.25 99 ASP A N 1
ATOM 788 C CA . ASP A 1 99 ? -16.5 -8.227 -4.734 1 93.25 99 ASP A CA 1
ATOM 789 C C . ASP A 1 99 ? -17.344 -9.484 -4.934 1 93.25 99 ASP A C 1
ATOM 791 O O . ASP A 1 99 ? -16.891 -10.43 -5.59 1 93.25 99 ASP A O 1
ATOM 795 N N . GLY A 1 100 ? -18.672 -9.445 -4.422 1 91.25 100 GLY A N 1
ATOM 796 C CA . GLY A 1 100 ? -19.453 -10.664 -4.363 1 91.25 100 GLY A CA 1
ATOM 797 C C . GLY A 1 100 ? -18.812 -11.75 -3.527 1 91.25 100 GLY A C 1
ATOM 798 O O . GLY A 1 100 ? -18.453 -11.523 -2.373 1 91.25 100 GLY A O 1
ATOM 799 N N . PRO A 1 101 ? -18.641 -12.922 -4.098 1 87.62 101 PRO A N 1
ATOM 800 C CA . PRO A 1 101 ? -18.047 -14.023 -3.344 1 87.62 101 PRO A CA 1
ATOM 801 C C . PRO A 1 101 ? -16.516 -13.977 -3.352 1 87.62 101 PRO A C 1
ATOM 803 O O . PRO A 1 101 ? -15.867 -14.773 -2.662 1 87.62 101 PRO A O 1
ATOM 806 N N . GLY A 1 102 ? -15.984 -13.039 -4.078 1 91.06 102 GLY A N 1
ATOM 807 C CA . GLY A 1 102 ? -14.539 -13.023 -4.234 1 91.06 102 GLY A CA 1
ATOM 808 C C . GLY A 1 102 ? -13.898 -11.742 -3.727 1 91.06 102 GLY A C 1
ATOM 809 O O . GLY A 1 102 ? -14.531 -10.969 -3.008 1 91.06 102 GLY A O 1
ATOM 810 N N . TRP A 1 103 ? -12.57 -11.719 -3.885 1 94.5 103 TRP A N 1
ATOM 811 C CA . TRP A 1 103 ? -11.758 -10.57 -3.508 1 94.5 103 TRP A CA 1
ATOM 812 C C . TRP A 1 103 ? -11.047 -9.984 -4.723 1 94.5 103 TRP A C 1
ATOM 814 O O . TRP A 1 103 ? -10.594 -10.727 -5.602 1 94.5 103 TRP A O 1
ATOM 824 N N . ARG A 1 104 ? -10.984 -8.656 -4.754 1 94.62 104 ARG A N 1
ATOM 825 C CA . ARG A 1 104 ? -10.242 -7.977 -5.805 1 94.62 104 ARG A CA 1
ATOM 826 C C . ARG A 1 104 ? -9.125 -7.117 -5.219 1 94.62 104 ARG A C 1
ATOM 828 O O . ARG A 1 104 ? -9.328 -6.422 -4.219 1 94.62 104 ARG A O 1
ATOM 835 N N . LEU A 1 105 ? -7.965 -7.238 -5.828 1 95.94 105 LEU A N 1
ATOM 836 C CA . LEU A 1 105 ?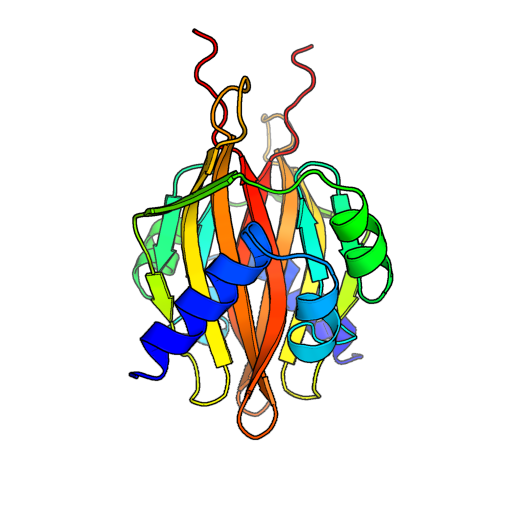 -6.824 -6.426 -5.41 1 95.94 105 LEU A CA 1
ATOM 837 C C . LEU A 1 105 ? -7.004 -4.973 -5.848 1 95.94 105 LEU A C 1
ATOM 839 O O . LEU A 1 105 ? -7.191 -4.695 -7.031 1 95.94 105 LEU A O 1
ATOM 843 N N . VAL A 1 106 ? -6.965 -4.023 -4.855 1 97.44 106 VAL A N 1
ATOM 844 C CA . VAL A 1 106 ? -7.176 -2.619 -5.199 1 97.44 106 VAL A CA 1
ATOM 84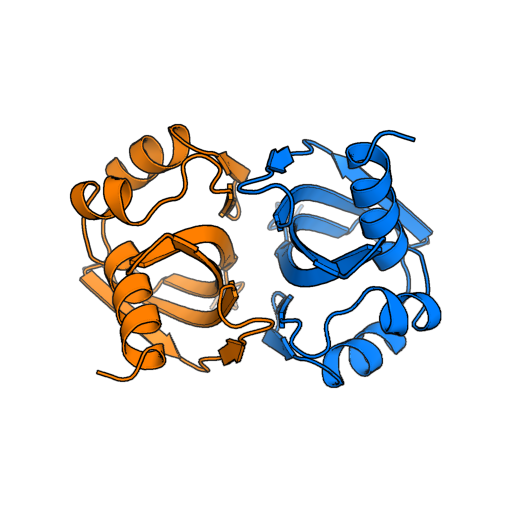5 C C . VAL A 1 106 ? -5.871 -1.846 -5.039 1 97.44 106 VAL A C 1
ATOM 847 O O . VAL A 1 106 ? -5.73 -0.735 -5.559 1 97.44 106 VAL A O 1
ATOM 850 N N . GLN A 1 107 ? -4.922 -2.412 -4.355 1 98.12 107 GLN A N 1
ATOM 851 C CA . GLN A 1 107 ? -3.648 -1.742 -4.102 1 98.12 107 GLN A CA 1
ATOM 852 C C . GLN A 1 107 ? -2.549 -2.752 -3.789 1 98.12 107 GLN A C 1
ATOM 854 O O . GLN A 1 107 ? -2.777 -3.723 -3.066 1 98.12 107 GLN A O 1
ATOM 859 N N . HIS A 1 108 ? -1.402 -2.588 -4.281 1 97.88 108 HIS A N 1
ATOM 860 C CA . HIS A 1 108 ? -0.203 -3.354 -3.959 1 97.88 108 HIS A CA 1
ATOM 861 C C . HIS A 1 108 ? 1.043 -2.477 -4.016 1 97.88 108 HIS A C 1
ATOM 863 O O . HIS A 1 108 ? 1.158 -1.611 -4.887 1 97.88 108 HIS A O 1
ATOM 869 N N . GLN A 1 109 ? 1.909 -2.715 -3.133 1 98.44 109 GLN A N 1
ATOM 870 C CA . GLN A 1 109 ? 3.16 -1.965 -3.156 1 98.44 109 GLN A CA 1
ATOM 871 C C . GLN A 1 109 ? 4.316 -2.801 -2.613 1 98.44 109 GLN A C 1
ATOM 873 O O . GLN A 1 109 ? 4.129 -3.604 -1.694 1 98.44 109 GLN A O 1
ATOM 878 N N . GLN A 1 110 ? 5.516 -2.576 -3.24 1 96.94 110 GLN A N 1
ATOM 879 C CA . GLN A 1 110 ? 6.734 -3.266 -2.824 1 96.94 110 GLN A CA 1
ATOM 880 C C . GLN A 1 110 ? 7.82 -2.27 -2.432 1 96.94 110 GLN A C 1
ATOM 882 O O . GLN A 1 110 ? 8.094 -1.314 -3.162 1 96.94 110 GLN A O 1
ATOM 887 N N . THR A 1 111 ? 8.383 -2.486 -1.301 1 97.19 111 THR A N 1
ATOM 888 C CA . THR A 1 111 ? 9.539 -1.753 -0.806 1 97.19 111 THR A CA 1
ATOM 889 C C . THR A 1 111 ? 10.75 -2.68 -0.663 1 97.19 111 THR A C 1
ATOM 891 O O . THR A 1 111 ? 10.852 -3.418 0.319 1 97.19 111 THR A O 1
ATOM 894 N N . PRO A 1 112 ? 11.656 -2.617 -1.667 1 95.44 112 PRO A N 1
ATOM 895 C CA . PRO A 1 112 ? 12.812 -3.512 -1.615 1 95.44 112 PRO A CA 1
ATOM 896 C C . PRO A 1 112 ? 13.648 -3.322 -0.35 1 95.44 112 PRO A C 1
ATOM 898 O O . PRO A 1 112 ? 13.805 -2.195 0.125 1 95.44 112 PRO A O 1
ATOM 901 N N . LEU A 1 113 ? 14.078 -4.422 0.197 1 91.56 113 LEU A N 1
ATOM 902 C CA . LEU A 1 113 ? 14.984 -4.359 1.334 1 91.56 113 LEU A CA 1
ATOM 903 C C . LEU A 1 113 ? 16.375 -3.932 0.89 1 91.56 113 LEU A C 1
ATOM 905 O O . LEU A 1 113 ? 16.828 -4.309 -0.193 1 91.56 113 LEU A O 1
ATOM 909 N N . GLN A 1 114 ? 16.859 -2.676 0.992 1 71.81 114 GLN A N 1
ATOM 910 C CA . GLN A 1 114 ? 18.188 -2.219 0.589 1 71.81 114 GLN A CA 1
ATOM 911 C C . GLN A 1 114 ? 19.25 -3.238 0.967 1 71.81 114 GLN A C 1
ATOM 913 O O . GLN A 1 114 ? 19.25 -3.766 2.082 1 71.81 114 GLN A O 1
ATOM 918 N N . GLY A 1 115 ? 19.531 -4.266 0.11 1 52.88 115 GLY A N 1
ATOM 919 C CA . GLY A 1 115 ? 20.688 -5.129 0.325 1 52.88 115 GLY A CA 1
ATOM 920 C C . GLY A 1 115 ? 21.859 -4.414 0.958 1 52.88 115 GLY A C 1
ATOM 921 O O . GLY A 1 115 ? 22.016 -3.201 0.795 1 52.88 115 GLY A O 1
ATOM 922 N N . THR A 1 116 ? 22.203 -4.695 2.234 1 39.5 116 THR A N 1
ATOM 923 C CA . THR A 1 116 ? 23.609 -4.488 2.6 1 39.5 116 THR A CA 1
ATOM 924 C C . THR A 1 116 ? 24.531 -4.809 1.426 1 39.5 116 THR A C 1
ATOM 926 O O . THR A 1 116 ? 24.453 -5.902 0.862 1 39.5 116 THR A O 1
ATOM 929 N N . SER A 1 117 ? 24.75 -3.959 0.334 1 33.78 117 SER A N 1
ATOM 930 C CA . SER A 1 117 ? 25.875 -4.34 -0.514 1 33.78 117 SER A CA 1
ATOM 931 C C . SER A 1 117 ? 26.875 -5.199 0.248 1 33.78 117 SER A C 1
ATOM 933 O O . SER A 1 117 ? 27.422 -4.773 1.271 1 33.78 117 SER A O 1
ATOM 935 N N . THR A 1 118 ? 26.859 -6.539 0.156 1 25.81 118 THR A N 1
ATOM 936 C CA . THR A 1 118 ? 28.109 -7.273 0.387 1 25.81 118 THR A CA 1
ATOM 937 C C . THR A 1 118 ? 29.297 -6.551 -0.251 1 25.81 118 THR A C 1
ATOM 939 O O . THR A 1 118 ? 29.25 -6.195 -1.43 1 25.81 118 THR A O 1
ATOM 942 N N . MET B 1 1 ? -15.469 21.75 -1.425 1 48.81 1 MET B N 1
ATOM 943 C CA . MET B 1 1 ? -14.156 21.141 -1.565 1 48.81 1 MET B CA 1
ATOM 944 C C . MET B 1 1 ? -14.273 19.719 -2.096 1 48.81 1 MET B C 1
ATOM 946 O O . MET B 1 1 ? -15.07 18.922 -1.58 1 48.81 1 MET B O 1
ATOM 950 N N . ASN B 1 2 ? -13.945 19.359 -3.338 1 66.56 2 ASN B N 1
ATOM 951 C CA . ASN B 1 2 ? -14.18 18.078 -3.996 1 66.56 2 ASN B CA 1
ATOM 952 C C . ASN B 1 2 ? -13.523 16.938 -3.236 1 66.56 2 ASN B C 1
ATOM 954 O O . ASN B 1 2 ? -12.555 17.141 -2.5 1 66.56 2 ASN B O 1
ATOM 958 N N . GLU B 1 3 ? -14.398 15.992 -2.848 1 71.19 3 GLU B N 1
ATOM 959 C CA . GLU B 1 3 ? -14 14.82 -2.08 1 71.19 3 GLU B CA 1
ATOM 960 C C . GLU B 1 3 ? -12.547 14.438 -2.355 1 71.19 3 GLU B C 1
ATOM 962 O O . GLU B 1 3 ? -11.805 14.086 -1.437 1 71.19 3 GLU B O 1
ATOM 967 N N . THR B 1 4 ? -12.117 14.703 -3.541 1 72.12 4 THR B N 1
ATOM 968 C CA . THR B 1 4 ? -10.75 14.391 -3.939 1 72.12 4 THR B CA 1
ATOM 969 C C . THR B 1 4 ? -9.758 15.305 -3.227 1 72.12 4 THR B C 1
ATOM 971 O O . THR B 1 4 ? -8.727 14.852 -2.738 1 72.12 4 THR B O 1
ATOM 974 N N . ASP B 1 5 ? -10.102 16.609 -3.168 1 83.44 5 ASP B N 1
ATOM 975 C CA . ASP B 1 5 ? -9.227 17.562 -2.506 1 83.44 5 ASP B CA 1
ATOM 976 C C . ASP B 1 5 ? -9.117 17.281 -1.013 1 83.44 5 ASP B C 1
ATOM 978 O O . ASP B 1 5 ? -8.047 17.438 -0.423 1 83.44 5 ASP B O 1
ATOM 982 N N . HIS B 1 6 ? -10.203 16.703 -0.571 1 89.81 6 HIS B N 1
ATOM 983 C CA . HIS B 1 6 ? -10.25 16.406 0.854 1 89.81 6 HIS B CA 1
ATOM 984 C C . HIS B 1 6 ? -9.289 15.273 1.212 1 89.81 6 HIS B C 1
ATOM 986 O O . HIS B 1 6 ? -8.555 15.367 2.195 1 89.81 6 HIS B O 1
ATOM 992 N N . LEU B 1 7 ? -9.188 14.25 0.35 1 94.56 7 LEU B N 1
ATOM 993 C CA . LEU B 1 7 ? -8.32 13.109 0.618 1 94.56 7 LEU B CA 1
ATOM 994 C C . LEU B 1 7 ? -6.852 13.508 0.57 1 94.56 7 LEU B C 1
ATOM 996 O O . LEU B 1 7 ? -6.059 13.078 1.411 1 94.56 7 LEU B O 1
ATOM 1000 N N . TRP B 1 8 ? -6.461 14.352 -0.39 1 96.12 8 TRP B N 1
ATOM 1001 C CA . TRP B 1 8 ? -5.078 14.797 -0.514 1 96.12 8 TRP B CA 1
ATOM 1002 C C . TRP B 1 8 ? -4.691 15.703 0.653 1 96.12 8 TRP B C 1
ATOM 1004 O O . TRP B 1 8 ? -3.545 15.68 1.106 1 96.12 8 TRP B O 1
ATOM 1014 N N . ASP B 1 9 ? -5.668 16.469 1.044 1 93.38 9 ASP B N 1
ATOM 1015 C CA . ASP B 1 9 ? -5.418 17.281 2.225 1 93.38 9 ASP B CA 1
ATOM 1016 C C . ASP B 1 9 ? -5.188 16.422 3.459 1 93.38 9 ASP B C 1
ATOM 1018 O O . ASP B 1 9 ? -4.297 16.703 4.262 1 93.38 9 ASP B O 1
ATOM 1022 N N . LEU B 1 10 ? -5.992 15.445 3.59 1 92.62 10 LEU B N 1
ATOM 1023 C CA . LEU B 1 10 ? -5.84 14.5 4.691 1 92.62 10 LEU B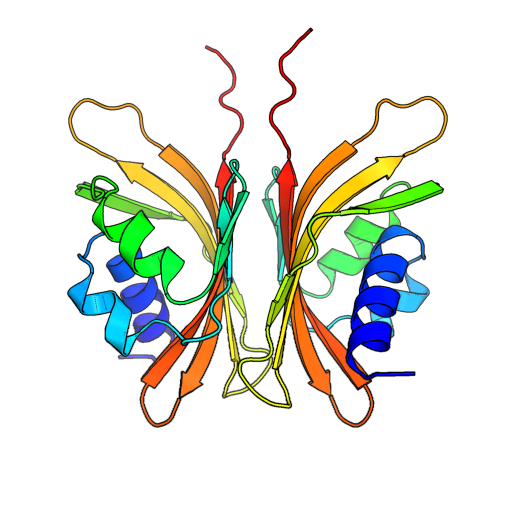 CA 1
ATOM 1024 C C . LEU B 1 10 ? -4.477 13.82 4.633 1 92.62 10 LEU B C 1
ATOM 1026 O O . LEU B 1 10 ? -3.777 13.734 5.645 1 92.62 10 LEU B O 1
ATOM 1030 N N . GLU B 1 11 ? -4.086 13.414 3.477 1 94.94 11 GLU B N 1
ATOM 1031 C CA . GLU B 1 11 ? -2.787 12.781 3.266 1 94.94 11 GLU B CA 1
ATOM 1032 C C . GLU B 1 11 ? -1.646 13.719 3.648 1 94.94 11 GLU B C 1
ATOM 1034 O O . GLU B 1 11 ? -0.702 13.305 4.328 1 94.94 11 GLU B O 1
ATOM 1039 N N . ARG B 1 12 ? -1.733 14.93 3.201 1 93.56 12 ARG B N 1
ATOM 1040 C CA . ARG B 1 12 ? -0.719 15.93 3.508 1 93.56 12 ARG B CA 1
ATOM 1041 C C . ARG B 1 12 ? -0.599 16.156 5.012 1 93.56 12 ARG B C 1
ATOM 1043 O O . ARG B 1 12 ? 0.506 16.312 5.535 1 93.56 12 ARG B O 1
ATOM 1050 N N . ARG B 1 13 ? -1.701 16.078 5.684 1 90.5 13 ARG B N 1
ATOM 1051 C CA . ARG B 1 13 ? -1.703 16.297 7.125 1 90.5 13 ARG B CA 1
ATOM 1052 C C . ARG B 1 13 ? -0.972 15.18 7.852 1 90.5 13 ARG B C 1
ATOM 1054 O O . ARG B 1 13 ? -0.339 15.406 8.883 1 90.5 13 ARG B O 1
ATOM 1061 N N . PHE B 1 14 ? -1.035 13.977 7.355 1 90 14 PHE B N 1
ATOM 1062 C CA . PHE B 1 14 ? -0.319 12.867 7.973 1 90 14 PHE B CA 1
ATOM 1063 C C . PHE B 1 14 ? 1.186 13.102 7.934 1 90 14 PHE B C 1
ATOM 1065 O O . PHE B 1 14 ? 1.923 12.594 8.781 1 90 14 PHE B O 1
ATOM 1072 N N . TRP B 1 15 ? 1.66 13.898 6.996 1 90.94 15 TRP B N 1
ATOM 1073 C CA . TRP B 1 15 ? 3.076 14.234 6.867 1 90.94 15 TRP B CA 1
ATOM 1074 C C . TRP B 1 15 ? 3.445 15.398 7.785 1 90.94 15 TRP B C 1
ATOM 1076 O O . TRP B 1 15 ? 4.551 15.438 8.328 1 90.94 15 TRP B O 1
ATOM 1086 N N . LEU B 1 16 ? 2.475 16.297 7.906 1 89 16 LEU B N 1
ATOM 1087 C CA . LEU B 1 16 ? 2.855 17.594 8.453 1 89 16 LEU B CA 1
ATOM 1088 C C . LEU B 1 16 ? 2.355 17.75 9.883 1 89 16 LEU B C 1
ATOM 1090 O O . LEU B 1 16 ? 2.875 18.578 10.633 1 89 16 LEU B O 1
ATOM 1094 N N . ARG B 1 17 ? 1.319 17.016 10.148 1 83.31 17 ARG B N 1
ATOM 1095 C CA . ARG B 1 17 ? 0.697 17.25 11.445 1 83.31 17 ARG B CA 1
ATOM 1096 C C . ARG B 1 17 ? 1.101 16.188 12.453 1 83.31 17 ARG B C 1
ATOM 1098 O O . ARG B 1 17 ? 1.783 15.219 12.102 1 83.31 17 ARG B O 1
ATOM 1105 N N . GLY B 1 18 ? 0.753 16.438 13.797 1 71.38 18 GLY B N 1
ATOM 1106 C CA . GLY B 1 18 ? 1.131 15.57 14.906 1 71.38 18 GLY B CA 1
ATOM 1107 C C . GLY B 1 18 ? 0.082 14.523 15.227 1 71.38 18 GLY B C 1
ATOM 1108 O O . GLY B 1 18 ? -0.86 14.32 14.461 1 71.38 18 GLY B O 1
ATOM 1109 N N . PRO B 1 19 ? 0.28 13.758 16.219 1 68.69 19 PRO B N 1
ATOM 1110 C CA . PRO B 1 19 ? -0.501 12.594 16.641 1 68.69 19 PRO B CA 1
ATOM 1111 C C . PRO B 1 19 ? -1.986 12.906 16.812 1 68.69 19 PRO B C 1
ATOM 1113 O O . PRO B 1 19 ? -2.824 12.008 16.719 1 68.69 19 PRO B O 1
ATOM 1116 N N . GLU B 1 20 ? -2.285 14.18 17.109 1 69.81 20 GLU B N 1
ATOM 1117 C CA . GLU B 1 20 ? -3.693 14.5 17.312 1 69.81 20 GLU B CA 1
ATOM 1118 C C . GLU B 1 20 ? -4.52 14.211 16.062 1 69.81 20 GLU B C 1
ATOM 1120 O O . GLU B 1 20 ? -5.684 13.828 16.156 1 69.81 20 GLU B O 1
ATOM 1125 N N . HIS B 1 21 ? -3.957 14.344 14.961 1 73.5 21 HIS B N 1
ATOM 1126 C CA . HIS B 1 21 ? -4.633 14.078 13.695 1 73.5 21 HIS B CA 1
ATOM 1127 C C . HIS B 1 21 ? -4.816 12.578 13.469 1 73.5 21 HIS B C 1
ATOM 1129 O O . HIS B 1 21 ? -5.766 12.156 12.805 1 73.5 21 HIS B O 1
ATOM 1135 N N . PHE B 1 22 ? -4.113 11.742 14.141 1 76.06 22 PHE B N 1
ATOM 1136 C CA . PHE B 1 22 ? -4.043 10.312 13.859 1 76.06 22 PHE B CA 1
ATOM 1137 C C . PHE B 1 22 ? -5.266 9.586 14.414 1 76.06 22 PHE B C 1
ATOM 1139 O O . PHE B 1 22 ? -5.844 8.734 13.742 1 76.06 22 PHE B O 1
ATOM 1146 N N . ALA B 1 23 ? -5.727 10.055 15.594 1 74.31 23 ALA B N 1
ATOM 1147 C CA . ALA B 1 23 ? -6.816 9.352 16.266 1 74.31 23 ALA B CA 1
ATOM 1148 C C . ALA B 1 23 ? -8.094 9.383 15.422 1 74.31 23 ALA B C 1
ATOM 1150 O O . ALA B 1 23 ? -8.844 8.406 15.391 1 74.31 23 ALA B O 1
ATOM 1151 N N . ARG B 1 24 ? -8.312 10.398 14.656 1 78.75 24 ARG B N 1
ATOM 1152 C CA . ARG B 1 24 ? -9.539 10.547 13.883 1 78.75 24 ARG B CA 1
ATOM 1153 C C . ARG B 1 24 ? -9.367 10.016 12.461 1 78.75 24 ARG B C 1
ATOM 1155 O O . ARG B 1 24 ? -10.328 9.578 11.836 1 78.75 24 ARG B O 1
ATOM 1162 N N . ALA B 1 25 ? -8.172 9.922 12.07 1 89 25 ALA B N 1
ATOM 1163 C CA . ALA B 1 25 ? -7.941 9.68 10.648 1 89 25 ALA B CA 1
ATOM 1164 C C . ALA B 1 25 ? -7.398 8.273 10.422 1 89 25 ALA B C 1
ATOM 1166 O O . ALA B 1 25 ? -7.5 7.73 9.32 1 89 25 ALA B O 1
ATOM 1167 N N . LEU B 1 26 ? -6.938 7.664 11.555 1 91.38 26 LEU B N 1
ATOM 1168 C CA . LEU B 1 26 ? -6.348 6.336 11.43 1 91.38 26 LEU B CA 1
ATOM 1169 C C . LEU B 1 26 ? -7.363 5.254 11.781 1 91.38 26 LEU B C 1
ATOM 1171 O O . LEU B 1 26 ? -8 5.316 12.836 1 91.38 26 LEU B O 1
ATOM 1175 N N . ASP B 1 27 ? -7.516 4.359 10.906 1 94.12 27 ASP B N 1
ATOM 1176 C CA . ASP B 1 27 ? -8.289 3.178 11.266 1 94.12 27 ASP B CA 1
ATOM 1177 C C . ASP B 1 27 ? -7.586 2.369 12.352 1 94.12 27 ASP B C 1
ATOM 1179 O O . ASP B 1 27 ? -6.363 2.207 12.312 1 94.12 27 ASP B O 1
ATOM 1183 N N . PRO B 1 28 ? -8.312 1.794 13.32 1 91.56 28 PRO B N 1
ATOM 1184 C CA . PRO B 1 28 ? -7.68 0.994 14.367 1 91.56 28 PRO B CA 1
ATOM 1185 C C . PRO B 1 28 ? -6.918 -0.209 13.812 1 91.56 28 PRO B C 1
ATOM 1187 O O . PRO B 1 28 ? -6.008 -0.724 14.469 1 91.56 28 PRO B O 1
ATOM 1190 N N . GLU B 1 29 ? -7.266 -0.642 12.57 1 94.44 29 GLU B N 1
ATOM 1191 C CA . GLU B 1 29 ? -6.621 -1.802 11.961 1 94.44 29 GLU B CA 1
ATOM 1192 C C . GLU B 1 29 ? -5.652 -1.381 10.859 1 94.44 29 GLU B C 1
ATOM 1194 O O . GLU B 1 29 ? -5.316 -2.178 9.984 1 94.44 29 GLU B O 1
ATOM 1199 N N . CYS B 1 30 ? -5.25 -0.126 10.914 1 96.25 30 CYS B N 1
ATOM 1200 C CA . CYS B 1 30 ? -4.383 0.392 9.859 1 96.25 30 CYS B CA 1
ATOM 1201 C C . CYS B 1 30 ? -3.061 -0.365 9.82 1 96.25 30 CYS B C 1
ATOM 1203 O O . CYS B 1 30 ? -2.529 -0.749 10.859 1 96.25 30 CYS B O 1
ATOM 1205 N N . VAL B 1 31 ? -2.523 -0.57 8.625 1 97.56 31 VAL B N 1
ATOM 1206 C CA . VAL B 1 31 ? -1.219 -1.182 8.391 1 97.56 31 VAL B CA 1
ATOM 1207 C C . VAL B 1 31 ? -0.317 -0.202 7.645 1 97.56 31 VAL B C 1
ATOM 1209 O O . VAL B 1 31 ? -0.682 0.299 6.578 1 97.56 31 VAL B O 1
ATOM 1212 N N . MET B 1 32 ? 0.866 0.061 8.195 1 97 32 MET B N 1
ATOM 1213 C CA . MET B 1 32 ? 1.866 0.884 7.523 1 97 32 MET B CA 1
ATOM 1214 C C . MET B 1 32 ? 3.146 0.092 7.273 1 97 32 MET B C 1
ATOM 1216 O O . MET B 1 32 ? 3.623 -0.618 8.164 1 97 32 MET B O 1
ATOM 1220 N N . VAL B 1 33 ? 3.572 0.256 6.125 1 97.31 33 VAL B N 1
ATOM 1221 C CA . VAL B 1 33 ? 4.781 -0.463 5.746 1 97.31 33 VAL B CA 1
ATOM 1222 C C . VAL B 1 33 ? 5.887 0.532 5.395 1 97.31 33 VAL B C 1
ATOM 1224 O O . VAL B 1 33 ? 5.691 1.424 4.566 1 97.31 33 VAL B O 1
ATOM 1227 N N . PHE B 1 34 ? 7.004 0.349 6.023 1 94.31 34 PHE B N 1
ATOM 1228 C CA . PHE B 1 34 ? 8.203 1.149 5.809 1 94.31 34 PHE B CA 1
ATOM 1229 C C . PHE B 1 34 ? 9.383 0.264 5.422 1 94.31 34 PHE B C 1
ATOM 1231 O O . PHE B 1 34 ? 9.289 -0.963 5.477 1 94.31 34 PHE B O 1
ATOM 1238 N N . PRO B 1 35 ? 10.547 0.927 4.988 1 92.25 35 PRO B N 1
ATOM 1239 C CA . PRO B 1 35 ? 11.711 0.114 4.645 1 92.25 35 PRO B CA 1
ATOM 1240 C C . PRO B 1 35 ? 12.211 -0.734 5.812 1 92.25 35 PRO B C 1
ATOM 1242 O O . PRO B 1 35 ? 12.906 -1.731 5.605 1 92.25 35 PRO B O 1
ATOM 1245 N N . PHE B 1 36 ? 11.781 -0.396 7.004 1 89.94 36 PHE B N 1
ATOM 1246 C CA . PHE B 1 36 ? 12.328 -1.104 8.156 1 89.94 36 PHE B CA 1
ATOM 1247 C C . PHE B 1 36 ? 11.336 -2.135 8.68 1 89.94 36 PHE B C 1
ATOM 1249 O O . PHE B 1 36 ? 11.656 -2.91 9.586 1 89.94 36 PHE B O 1
ATOM 1256 N N . GLY B 1 37 ? 10.148 -2.062 8.188 1 93.81 37 GLY B N 1
ATOM 1257 C CA . GLY B 1 37 ? 9.195 -3.074 8.625 1 93.81 37 GLY B CA 1
ATOM 1258 C C . GLY B 1 37 ? 7.762 -2.588 8.609 1 93.81 37 GLY B C 1
ATOM 1259 O O . GLY B 1 37 ? 7.438 -1.612 7.93 1 93.81 37 GLY B O 1
ATOM 1260 N N . VAL B 1 38 ? 6.906 -3.389 9.336 1 96.56 38 VAL B N 1
ATOM 1261 C CA . VAL B 1 38 ? 5.461 -3.172 9.328 1 96.56 38 VAL B CA 1
ATOM 1262 C C . VAL B 1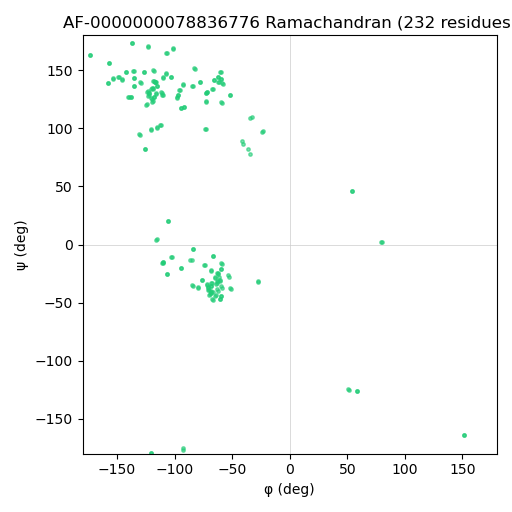 38 ? 5.012 -2.67 10.703 1 96.56 38 VAL B C 1
ATOM 1264 O O . VAL B 1 38 ? 5.438 -3.195 11.734 1 96.56 38 VAL B O 1
ATOM 1267 N N . LEU B 1 39 ? 4.23 -1.583 10.695 1 94.31 39 LEU B N 1
ATOM 1268 C CA . LEU B 1 39 ? 3.555 -1.094 11.891 1 94.31 39 LEU B CA 1
ATOM 1269 C C . LEU B 1 39 ? 2.049 -1.31 11.789 1 94.31 39 LEU B C 1
ATOM 1271 O O . LEU B 1 39 ? 1.466 -1.151 10.711 1 94.31 39 LEU B O 1
ATOM 1275 N N . ARG B 1 40 ? 1.487 -1.616 12.938 1 92.69 40 ARG B N 1
ATOM 1276 C CA . ARG B 1 40 ? 0.046 -1.848 12.945 1 92.69 40 ARG B CA 1
ATOM 1277 C C . ARG B 1 40 ? -0.618 -1.148 14.125 1 92.69 40 ARG B C 1
ATOM 1279 O O . ARG B 1 40 ? -0.062 -1.111 15.219 1 92.69 40 ARG B O 1
ATOM 1286 N N . GLY B 1 41 ? -1.875 -0.643 13.789 1 82.88 41 GLY B N 1
ATOM 1287 C CA . GLY B 1 41 ? -2.781 -0.15 14.812 1 82.88 41 GLY B CA 1
ATOM 1288 C C . GLY B 1 41 ? -2.131 0.842 15.758 1 82.88 41 GLY B C 1
ATOM 1289 O O . GLY B 1 41 ? -1.604 1.868 15.32 1 82.88 41 GLY B O 1
ATOM 1290 N N . PRO B 1 42 ? -2.223 0.493 17.031 1 75 42 PRO B N 1
ATOM 1291 C CA . PRO B 1 42 ? -1.773 1.412 18.078 1 75 42 PRO B CA 1
ATOM 1292 C C . PRO B 1 42 ? -0.283 1.732 17.984 1 75 42 PRO B C 1
ATOM 1294 O O . PRO B 1 42 ? 0.154 2.793 18.438 1 75 42 PRO B O 1
ATOM 1297 N N . ALA B 1 43 ? 0.467 0.814 17.438 1 82.88 43 ALA B N 1
ATOM 1298 C CA . ALA B 1 43 ? 1.909 1.018 17.344 1 82.88 43 ALA B CA 1
ATOM 1299 C C . ALA B 1 43 ? 2.238 2.146 16.359 1 82.88 43 ALA B C 1
ATOM 1301 O O . ALA B 1 43 ? 3.305 2.76 16.453 1 82.88 43 ALA B O 1
ATOM 1302 N N . ILE B 1 44 ? 1.339 2.449 15.453 1 87.06 44 ILE B N 1
ATOM 1303 C CA . ILE B 1 44 ? 1.583 3.459 14.43 1 87.06 44 ILE B CA 1
ATOM 1304 C C . ILE B 1 44 ? 1.682 4.836 15.078 1 87.06 44 ILE B C 1
ATOM 1306 O O . ILE B 1 44 ? 2.656 5.562 14.867 1 87.06 44 ILE B O 1
ATOM 1310 N N . ALA B 1 45 ? 0.696 5.113 15.969 1 76.06 45 ALA B N 1
ATOM 1311 C CA . ALA B 1 45 ? 0.659 6.434 16.594 1 76.06 45 ALA B CA 1
ATOM 1312 C C . ALA B 1 45 ? 1.909 6.68 17.438 1 76.06 45 ALA B C 1
ATOM 1314 O O . ALA B 1 45 ? 2.514 7.75 17.359 1 76.06 45 ALA B O 1
ATOM 1315 N N . ALA B 1 46 ? 2.344 5.648 18.109 1 77.69 46 ALA B N 1
ATOM 1316 C CA . ALA B 1 46 ? 3.525 5.762 18.969 1 77.69 46 ALA B CA 1
ATOM 1317 C C . ALA B 1 46 ? 4.781 5.98 18.125 1 77.69 46 ALA B C 1
ATOM 1319 O O . ALA B 1 46 ? 5.641 6.793 18.484 1 77.69 46 ALA B O 1
ATOM 1320 N N . SER B 1 47 ? 4.867 5.297 17.031 1 80.06 47 SER B N 1
ATOM 1321 C CA . SER B 1 47 ? 6.027 5.398 16.156 1 80.06 47 SER B CA 1
ATOM 1322 C C . SER B 1 47 ? 6.055 6.742 15.438 1 80.06 47 SER B C 1
ATOM 1324 O O . SER B 1 47 ? 7.117 7.348 15.281 1 80.06 47 SER B O 1
ATOM 1326 N N . LEU B 1 48 ? 4.902 7.23 15.055 1 74.19 48 LEU B N 1
ATOM 1327 C CA . LEU B 1 48 ? 4.797 8.484 14.32 1 74.19 48 LEU B CA 1
ATOM 1328 C C . LEU B 1 48 ? 4.996 9.68 15.25 1 74.19 48 LEU B C 1
ATOM 1330 O O . LEU B 1 48 ? 5.48 10.734 14.828 1 74.19 48 LEU B O 1
ATOM 1334 N N . GLU B 1 49 ? 4.586 9.461 16.484 1 69.94 49 GLU B N 1
ATOM 1335 C CA . GLU B 1 49 ? 4.773 10.508 17.484 1 69.94 49 GLU B CA 1
ATOM 1336 C C . GLU B 1 49 ? 6.254 10.797 17.719 1 69.94 49 GLU B C 1
ATOM 1338 O O . GLU B 1 49 ? 6.641 11.945 17.969 1 69.94 49 GLU B O 1
ATOM 1343 N N . GLY B 1 50 ? 7.047 9.781 17.609 1 67.19 50 GLY B N 1
ATOM 1344 C CA . GLY B 1 50 ? 8.469 9.938 17.859 1 67.19 50 GLY B CA 1
ATOM 1345 C C . GLY B 1 50 ? 9.242 10.383 16.641 1 67.19 50 GLY B C 1
ATOM 1346 O O . GLY B 1 50 ? 10.398 10.812 16.75 1 67.19 50 GLY B O 1
ATOM 1347 N N . ALA B 1 51 ? 8.656 10.305 15.594 1 71.5 51 ALA B N 1
ATOM 1348 C CA . ALA B 1 51 ? 9.359 10.672 14.367 1 71.5 51 ALA B CA 1
ATOM 1349 C C . ALA B 1 51 ? 9.289 12.18 14.133 1 71.5 51 ALA B C 1
ATOM 1351 O O . ALA B 1 51 ? 8.258 12.805 14.367 1 71.5 51 ALA B O 1
ATOM 1352 N N . PRO B 1 52 ? 10.469 12.711 13.742 1 74.31 52 PRO B N 1
ATOM 1353 C CA . PRO B 1 52 ? 10.422 14.133 13.414 1 74.31 52 PRO B CA 1
ATOM 1354 C C . PRO B 1 52 ? 9.445 14.445 12.281 1 74.31 52 PRO B C 1
ATOM 1356 O O . PRO B 1 52 ? 9.312 13.648 11.344 1 74.31 52 PRO B O 1
ATOM 1359 N N . ARG B 1 53 ? 8.789 15.539 12.422 1 79.19 53 ARG B N 1
ATOM 1360 C CA . ARG B 1 53 ? 7.852 15.969 11.391 1 79.19 53 ARG B CA 1
ATOM 1361 C C . ARG B 1 53 ? 8.578 16.672 10.25 1 79.19 53 ARG B C 1
ATOM 1363 O O . ARG B 1 53 ? 9.625 17.281 10.453 1 79.19 53 ARG B O 1
ATOM 1370 N N . TRP B 1 54 ? 7.832 16.438 9.148 1 88.06 54 TRP B N 1
ATOM 1371 C CA . TRP B 1 54 ? 8.344 17.141 7.98 1 88.06 54 TRP B CA 1
ATOM 1372 C C . TRP B 1 54 ? 7.949 18.609 8.008 1 88.06 54 TRP B C 1
ATOM 1374 O O . TRP B 1 54 ? 6.828 18.953 8.383 1 88.06 54 TRP B O 1
ATOM 1384 N N . ALA B 1 55 ? 8.883 19.422 7.613 1 90.06 55 ALA B N 1
ATOM 1385 C CA . ALA B 1 55 ? 8.578 20.844 7.477 1 90.06 55 ALA B CA 1
ATOM 1386 C C . ALA B 1 55 ? 7.676 21.109 6.273 1 90.06 55 ALA B C 1
ATOM 1388 O O . ALA B 1 55 ? 6.832 22 6.297 1 90.06 55 ALA B O 1
ATOM 1389 N N . SER B 1 56 ? 7.914 20.281 5.254 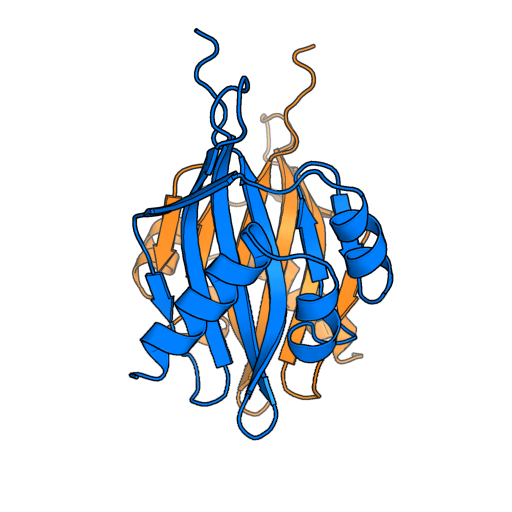1 93.94 56 SER B N 1
ATOM 1390 C CA . SER B 1 56 ? 7.086 20.359 4.051 1 93.94 56 SER B CA 1
ATOM 1391 C C . SER B 1 56 ? 7.117 19.031 3.285 1 93.94 56 SER B C 1
ATOM 1393 O O . SER B 1 56 ? 8.008 18.219 3.494 1 93.94 56 SER B O 1
ATOM 1395 N N . VAL B 1 57 ? 6.074 18.859 2.527 1 95.81 57 VAL B N 1
ATOM 1396 C CA . VAL B 1 57 ? 6.027 17.703 1.651 1 95.81 57 VAL B CA 1
ATOM 1397 C C . VAL B 1 57 ? 5.43 18.094 0.301 1 95.81 57 VAL B C 1
ATOM 1399 O O . VAL B 1 57 ? 4.434 18.812 0.242 1 95.81 57 VAL B O 1
ATOM 1402 N N . GLU B 1 58 ? 6.164 17.766 -0.696 1 96.81 58 GLU B N 1
ATOM 1403 C CA . GLU B 1 58 ? 5.613 17.828 -2.047 1 96.81 58 GLU B CA 1
ATOM 1404 C C . GLU B 1 58 ? 5.117 16.453 -2.506 1 96.81 58 GLU B C 1
ATOM 1406 O O . GLU B 1 58 ? 5.805 15.445 -2.322 1 96.81 58 GLU B O 1
ATOM 1411 N N . MET B 1 59 ? 3.953 16.391 -2.959 1 97.19 59 MET B N 1
ATOM 1412 C CA . MET B 1 59 ? 3.361 15.18 -3.514 1 97.19 59 MET B CA 1
ATOM 1413 C C . MET B 1 59 ? 3.143 15.312 -5.016 1 97.19 59 MET B C 1
ATOM 1415 O O . MET B 1 59 ? 2.178 15.945 -5.453 1 97.19 59 MET B O 1
ATOM 1419 N N . ASP B 1 60 ? 4.012 14.688 -5.73 1 97 60 ASP B N 1
ATOM 1420 C CA . ASP B 1 60 ? 3.982 14.781 -7.188 1 97 60 ASP B CA 1
ATOM 1421 C C . ASP B 1 60 ? 3.48 13.484 -7.812 1 97 60 ASP B C 1
ATOM 1423 O O . ASP B 1 60 ? 3.305 12.484 -7.117 1 97 60 ASP B O 1
ATOM 1427 N N . GLU B 1 61 ? 3.094 13.617 -9.188 1 96.81 61 GLU B N 1
ATOM 1428 C CA . GLU B 1 61 ? 2.639 12.453 -9.945 1 96.81 61 GLU B CA 1
ATOM 1429 C C . GLU B 1 61 ? 1.494 11.742 -9.234 1 96.81 61 GLU B C 1
ATOM 1431 O O . GLU B 1 61 ? 1.512 10.516 -9.086 1 96.81 61 GLU B O 1
ATOM 1436 N N . ARG B 1 62 ? 0.594 12.555 -8.82 1 97.25 62 ARG B N 1
ATOM 1437 C CA . ARG B 1 62 ? -0.514 12.102 -7.988 1 97.25 62 ARG B CA 1
ATOM 1438 C C . ARG B 1 62 ? -1.443 11.18 -8.773 1 97.25 62 ARG B C 1
ATOM 1440 O O . ARG B 1 62 ? -1.754 11.445 -9.938 1 97.25 62 ARG B O 1
ATOM 1447 N N . THR B 1 63 ? -1.767 10.117 -8.148 1 96.44 63 THR B N 1
ATOM 1448 C CA . THR B 1 63 ? -2.791 9.203 -8.633 1 96.44 63 THR B CA 1
ATOM 1449 C C . THR B 1 63 ? -3.881 9.008 -7.582 1 96.44 63 THR B C 1
ATOM 1451 O O . THR B 1 63 ? -3.586 8.859 -6.391 1 96.44 63 THR B O 1
ATOM 1454 N N . LEU B 1 64 ? -5.129 9.117 -7.965 1 96.69 64 LEU B N 1
ATOM 1455 C CA . LEU B 1 64 ? -6.277 8.805 -7.121 1 96.69 64 LEU B CA 1
ATOM 1456 C C . LEU B 1 64 ? -7.188 7.785 -7.801 1 96.69 64 LEU B C 1
ATOM 1458 O O . LEU B 1 64 ? -7.613 7.988 -8.938 1 96.69 64 LEU B O 1
ATOM 1462 N N . ALA B 1 65 ? -7.383 6.664 -7.172 1 96.75 65 ALA B N 1
ATOM 1463 C CA . ALA B 1 65 ? -8.344 5.66 -7.621 1 96.75 65 ALA B CA 1
ATOM 1464 C C . ALA B 1 65 ? -9.453 5.469 -6.598 1 96.75 65 ALA B C 1
ATOM 1466 O O . ALA B 1 65 ? -9.211 5.504 -5.391 1 96.75 65 ALA B O 1
ATOM 1467 N N . GLN B 1 66 ? -10.656 5.328 -7.09 1 96.31 66 GLN B N 1
ATOM 1468 C CA . GLN B 1 66 ? -11.812 5.059 -6.242 1 96.31 66 GLN B CA 1
ATOM 1469 C C . GLN B 1 66 ? -12.562 3.812 -6.707 1 96.31 66 GLN B C 1
ATOM 1471 O O . GLN B 1 66 ? -13.602 3.916 -7.367 1 96.31 66 GLN B O 1
ATOM 1476 N N . PRO B 1 67 ? -12.008 2.627 -6.262 1 95.81 67 PRO B N 1
ATOM 1477 C CA . PRO B 1 67 ? -12.664 1.378 -6.664 1 95.81 67 PRO B CA 1
ATOM 1478 C C . PRO B 1 67 ? -14.156 1.365 -6.355 1 95.81 67 PRO B C 1
ATOM 1480 O O . PRO B 1 67 ? -14.938 0.763 -7.098 1 95.81 67 PRO B O 1
ATOM 1483 N N . THR B 1 68 ? -14.5 1.946 -5.215 1 95.12 68 THR B N 1
ATOM 1484 C CA . THR B 1 68 ? -15.891 2.178 -4.84 1 95.12 68 THR B CA 1
ATOM 1485 C C . THR B 1 68 ? -16.062 3.568 -4.234 1 95.12 68 THR B C 1
ATOM 1487 O O . THR B 1 68 ? -15.078 4.285 -4.023 1 95.12 68 THR B O 1
ATOM 1490 N N . GLY B 1 69 ? -17.281 3.898 -4 1 93.44 69 GLY B N 1
ATOM 1491 C CA . GLY B 1 69 ? -17.531 5.172 -3.34 1 93.44 69 GLY B CA 1
ATOM 1492 C C . GLY B 1 69 ? -17.031 5.207 -1.909 1 93.44 69 GLY B C 1
ATOM 1493 O O . GLY B 1 69 ? -16.938 6.281 -1.307 1 93.44 69 GLY B O 1
ATOM 1494 N N . GLU B 1 70 ? -16.609 4.051 -1.336 1 95.25 70 GLU B N 1
ATOM 1495 C CA . GLU B 1 70 ? -16.234 3.975 0.072 1 95.25 70 GLU B CA 1
ATOM 1496 C C . GLU B 1 70 ? -14.766 3.631 0.232 1 95.25 70 GLU B C 1
ATOM 1498 O O . GLU B 1 70 ? -14.297 3.363 1.342 1 95.25 70 GLU B O 1
ATOM 1503 N N . LEU B 1 71 ? -14.148 3.566 -0.886 1 97.44 71 LEU B N 1
ATOM 1504 C CA . LEU B 1 71 ? -12.742 3.154 -0.898 1 97.44 71 LEU B CA 1
ATOM 1505 C C . LEU B 1 71 ? -11.93 4.02 -1.854 1 97.44 71 LEU B C 1
ATOM 1507 O O . LEU B 1 71 ? -12.336 4.23 -3.002 1 97.44 71 LEU B O 1
ATOM 1511 N N . ALA B 1 72 ? -10.867 4.594 -1.372 1 97.69 72 ALA B N 1
ATOM 1512 C CA . ALA B 1 72 ? -9.984 5.414 -2.199 1 97.69 72 ALA B CA 1
ATOM 1513 C C . ALA B 1 72 ? -8.531 4.984 -2.041 1 97.69 72 ALA B C 1
ATOM 1515 O O . ALA B 1 72 ? -8.086 4.664 -0.936 1 97.69 72 ALA B O 1
ATOM 1516 N N . VAL B 1 73 ? -7.832 4.953 -3.096 1 98.31 73 VAL B N 1
ATOM 1517 C CA . VAL B 1 73 ? -6.402 4.656 -3.102 1 98.31 73 VAL B CA 1
ATOM 1518 C C . VAL B 1 73 ? -5.629 5.848 -3.666 1 98.31 73 VAL B C 1
ATOM 1520 O O . VAL B 1 73 ? -5.918 6.312 -4.773 1 98.31 73 VAL B O 1
ATOM 1523 N N . LEU B 1 74 ? -4.719 6.359 -2.924 1 98.5 74 LEU B N 1
ATOM 1524 C CA . LEU B 1 74 ? -3.801 7.402 -3.365 1 98.5 74 LEU B CA 1
ATOM 1525 C C . LEU B 1 74 ? -2.422 6.824 -3.666 1 98.5 74 LEU B C 1
ATOM 1527 O O . LEU B 1 74 ? -1.943 5.945 -2.945 1 98.5 74 LEU B O 1
ATOM 1531 N N . ALA B 1 75 ? -1.749 7.328 -4.637 1 98.56 75 ALA B N 1
ATOM 1532 C CA . ALA B 1 75 ? -0.332 7.082 -4.887 1 98.56 75 ALA B CA 1
ATOM 1533 C C . ALA B 1 75 ? 0.366 8.344 -5.383 1 98.56 75 ALA B C 1
ATOM 1535 O O . ALA B 1 75 ? -0.244 9.172 -6.062 1 98.56 75 ALA B O 1
ATOM 1536 N N . TYR B 1 76 ? 1.538 8.438 -5.059 1 98.31 76 TYR B N 1
ATOM 1537 C CA . TYR B 1 76 ? 2.25 9.672 -5.371 1 98.31 76 TYR B CA 1
ATOM 1538 C C . TYR B 1 76 ? 3.732 9.539 -5.039 1 98.31 76 TYR B C 1
ATOM 1540 O O . TYR B 1 76 ? 4.137 8.633 -4.309 1 98.31 76 TYR B O 1
ATOM 1548 N N . ARG B 1 77 ? 4.465 10.438 -5.602 1 97.88 77 ARG B N 1
ATOM 1549 C CA . ARG B 1 77 ? 5.855 10.617 -5.211 1 97.88 77 ARG B CA 1
ATOM 1550 C C . ARG B 1 77 ? 5.984 11.703 -4.145 1 97.88 77 ARG B C 1
ATOM 1552 O O . ARG B 1 77 ? 5.645 12.859 -4.383 1 97.88 77 ARG B O 1
ATOM 1559 N N . ALA B 1 78 ? 6.445 11.297 -3.043 1 97.06 78 ALA B N 1
ATOM 1560 C CA . ALA B 1 78 ? 6.586 12.234 -1.928 1 97.06 78 ALA B CA 1
ATOM 1561 C C . ALA B 1 78 ? 8.008 12.781 -1.85 1 97.06 78 ALA B C 1
ATOM 1563 O O . ALA B 1 78 ? 8.977 12.031 -1.987 1 97.06 78 ALA B O 1
ATOM 1564 N N . SER B 1 79 ? 8.125 14.062 -1.697 1 95.88 79 SER B N 1
ATOM 1565 C CA . SER B 1 79 ? 9.367 14.742 -1.354 1 95.88 79 SER B CA 1
ATOM 1566 C C . SER B 1 79 ? 9.227 15.523 -0.047 1 95.88 79 SER B C 1
ATOM 1568 O O . SER B 1 79 ? 8.609 16.594 -0.013 1 95.88 79 SER B O 1
ATOM 1570 N N . GLY B 1 80 ? 9.719 14.891 0.97 1 94.56 80 GLY B N 1
ATOM 1571 C CA . GLY B 1 80 ? 9.688 15.523 2.279 1 94.56 80 GLY B CA 1
ATOM 1572 C C . GLY B 1 80 ? 10.961 16.297 2.602 1 94.56 80 GLY B C 1
ATOM 1573 O O . GLY B 1 80 ? 12.055 15.852 2.262 1 94.56 80 GLY B O 1
ATOM 1574 N N . ARG B 1 81 ? 10.789 17.453 3.156 1 93 81 ARG B N 1
ATOM 1575 C CA . ARG B 1 81 ? 11.938 18.266 3.516 1 93 81 ARG B CA 1
ATOM 1576 C C . ARG B 1 81 ? 11.93 18.594 5.008 1 93 81 ARG B C 1
ATOM 1578 O O . ARG B 1 81 ? 10.875 18.844 5.59 1 93 81 ARG B O 1
ATOM 1585 N N . ARG B 1 82 ? 13.008 18.328 5.59 1 88.62 82 ARG B N 1
ATOM 1586 C CA . ARG B 1 82 ? 13.312 18.797 6.941 1 88.62 82 ARG B CA 1
ATOM 1587 C C . ARG B 1 82 ? 14.523 19.719 6.945 1 88.62 82 ARG B C 1
ATOM 1589 O O . ARG B 1 82 ? 15.453 19.531 6.152 1 88.62 82 ARG B O 1
ATOM 1596 N N . ASP B 1 83 ? 14.375 20.734 7.762 1 84.06 83 ASP B N 1
ATOM 1597 C CA . ASP B 1 83 ? 15.477 21.703 7.82 1 84.06 83 ASP B CA 1
ATOM 1598 C C . ASP B 1 83 ? 16.812 21 8.07 1 84.06 83 ASP B C 1
ATOM 1600 O O . ASP B 1 83 ? 16.922 20.172 8.977 1 84.06 83 ASP B O 1
ATOM 1604 N N . GLY B 1 84 ? 17.781 21.328 7.207 1 84.5 84 GLY B N 1
ATOM 1605 C CA . GLY B 1 84 ? 19.141 20.859 7.391 1 84.5 84 GLY B CA 1
ATOM 1606 C C . GLY B 1 84 ? 19.359 19.438 6.941 1 84.5 84 GLY B C 1
ATOM 1607 O O . GLY B 1 84 ? 20.438 18.859 7.152 1 84.5 84 GLY B O 1
ATOM 1608 N N . GLU B 1 85 ? 18.344 18.812 6.402 1 83.12 85 GLU B N 1
ATOM 1609 C CA . GLU B 1 85 ? 18.469 17.438 5.938 1 83.12 85 GLU B CA 1
ATOM 1610 C C . GLU B 1 85 ? 18.219 17.328 4.438 1 83.12 85 GLU B C 1
ATOM 1612 O O . GLU B 1 85 ? 17.562 18.203 3.854 1 83.12 85 GLU B O 1
ATOM 1617 N N . ALA B 1 86 ? 18.875 16.359 3.818 1 86.81 86 ALA B N 1
ATOM 1618 C CA . ALA B 1 86 ? 18.562 16.062 2.426 1 86.81 86 ALA B CA 1
ATOM 1619 C C . ALA B 1 86 ? 17.094 15.633 2.277 1 86.81 86 ALA B C 1
ATOM 1621 O O . ALA B 1 86 ? 16.516 15.047 3.193 1 86.81 86 ALA B O 1
ATOM 1622 N N . PRO B 1 87 ? 16.547 15.938 1.173 1 90.5 87 PRO B N 1
ATOM 1623 C CA . PRO B 1 87 ? 15.141 15.555 0.959 1 90.5 87 PRO B CA 1
ATOM 1624 C C . PRO B 1 87 ? 14.938 14.039 0.988 1 90.5 87 PRO B C 1
ATOM 1626 O O . PRO B 1 87 ? 15.82 13.281 0.581 1 90.5 87 PRO B O 1
ATOM 1629 N N . TYR B 1 88 ? 13.883 13.734 1.597 1 92.38 88 TYR B N 1
ATOM 1630 C CA . TYR B 1 88 ? 13.43 12.344 1.568 1 92.38 88 TYR B CA 1
ATOM 1631 C C . TYR B 1 88 ? 12.469 12.109 0.412 1 92.38 88 TYR B C 1
ATOM 1633 O O . TYR B 1 88 ? 11.43 12.773 0.313 1 92.38 88 TYR B O 1
ATOM 1641 N N . GLU B 1 89 ? 12.852 11.227 -0.494 1 95.38 89 GLU B N 1
ATOM 1642 C CA . GLU B 1 89 ? 12.023 10.906 -1.654 1 95.38 89 GLU B CA 1
ATOM 1643 C C . GLU B 1 89 ? 11.57 9.453 -1.625 1 95.38 89 GLU B C 1
ATOM 1645 O O . GLU B 1 89 ? 12.391 8.547 -1.476 1 95.38 89 GLU B O 1
ATOM 1650 N N . ALA B 1 90 ? 10.281 9.297 -1.812 1 96.56 90 ALA B N 1
ATOM 1651 C CA . ALA B 1 90 ? 9.742 7.941 -1.807 1 96.56 90 ALA B CA 1
ATOM 1652 C C . ALA B 1 90 ? 8.461 7.863 -2.637 1 96.56 90 ALA B C 1
ATOM 1654 O O . ALA B 1 90 ? 7.719 8.844 -2.744 1 96.56 90 ALA B O 1
ATOM 1655 N N . TRP B 1 91 ? 8.281 6.77 -3.328 1 97.94 91 TRP B N 1
ATOM 1656 C CA . TRP B 1 91 ? 6.945 6.441 -3.816 1 97.94 91 TRP B CA 1
ATOM 1657 C C . TRP B 1 91 ? 6.043 5.988 -2.672 1 97.94 91 TRP B C 1
ATOM 1659 O O . TRP B 1 91 ? 6.438 5.152 -1.857 1 97.94 91 TRP B O 1
ATOM 1669 N N . CYS B 1 92 ? 4.844 6.594 -2.602 1 98.38 92 CYS B N 1
ATOM 1670 C CA . CYS B 1 92 ? 3.924 6.301 -1.509 1 98.38 92 CYS B CA 1
ATOM 1671 C C . CYS B 1 92 ? 2.555 5.898 -2.043 1 98.38 92 CYS B C 1
ATOM 1673 O O . CYS B 1 92 ? 2.137 6.359 -3.105 1 98.38 92 CYS B O 1
ATOM 1675 N N . SER B 1 93 ? 1.893 5.035 -1.304 1 98.69 93 SER B N 1
ATOM 1676 C CA . SER B 1 93 ? 0.46 4.84 -1.503 1 98.69 93 SER B CA 1
ATOM 1677 C C . SER B 1 93 ? -0.281 4.785 -0.171 1 98.69 93 SER B C 1
ATOM 1679 O O . SER B 1 93 ? 0.302 4.426 0.854 1 98.69 93 SER B O 1
ATOM 1681 N N . SER B 1 94 ? -1.477 5.211 -0.157 1 98.31 94 SER B N 1
ATOM 1682 C CA . SER B 1 94 ? -2.395 5.148 0.977 1 98.31 94 SER B CA 1
ATOM 1683 C C . SER B 1 94 ? -3.779 4.684 0.542 1 98.31 94 SER B C 1
ATOM 1685 O O . SER B 1 94 ? -4.273 5.09 -0.513 1 98.31 94 SER B O 1
ATOM 1687 N N . THR B 1 95 ? -4.387 3.816 1.282 1 98.5 95 THR B N 1
ATOM 1688 C CA . THR B 1 95 ? -5.77 3.412 1.075 1 98.5 95 THR B CA 1
ATOM 1689 C C . THR B 1 95 ? -6.66 3.932 2.201 1 98.5 95 THR B C 1
ATOM 1691 O O . THR B 1 95 ? -6.336 3.771 3.379 1 98.5 95 THR B O 1
ATOM 1694 N N . TYR B 1 96 ? -7.719 4.582 1.794 1 97.62 96 TYR B N 1
ATOM 1695 C CA . TYR B 1 96 ? -8.695 5.137 2.725 1 97.62 96 TYR B CA 1
ATOM 1696 C C . TYR B 1 96 ? -10.047 4.449 2.572 1 97.62 96 TYR B C 1
ATOM 1698 O O . TYR B 1 96 ? -10.484 4.164 1.455 1 97.62 96 TYR B O 1
ATOM 1706 N N . ARG B 1 97 ? -10.633 4.152 3.697 1 97.19 97 ARG B N 1
ATOM 1707 C CA . ARG B 1 97 ? -12.023 3.725 3.68 1 97.19 97 ARG B CA 1
ATOM 1708 C C . ARG B 1 97 ? -12.945 4.812 4.227 1 97.19 97 ARG B C 1
ATOM 1710 O O . ARG B 1 97 ? -12.562 5.551 5.141 1 97.19 97 ARG B O 1
ATOM 1717 N N . ARG B 1 98 ? -14.125 4.832 3.662 1 95.25 98 ARG B N 1
ATOM 1718 C CA . ARG B 1 98 ? -15.125 5.762 4.18 1 95.25 98 ARG B CA 1
ATOM 1719 C C . ARG B 1 98 ? -15.633 5.316 5.543 1 95.25 98 ARG B C 1
ATOM 1721 O O . ARG B 1 98 ? -15.875 4.125 5.762 1 95.25 98 ARG B O 1
ATOM 1728 N N . ASP B 1 99 ? -15.68 6.16 6.492 1 93.19 99 ASP B N 1
ATOM 1729 C CA . ASP B 1 99 ? -16.234 5.969 7.828 1 93.19 99 ASP B CA 1
ATOM 1730 C C . ASP B 1 99 ? -17.172 7.113 8.195 1 93.19 99 ASP B C 1
ATOM 1732 O O . ASP B 1 99 ? -16.75 8.117 8.773 1 93.19 99 ASP B O 1
ATOM 1736 N N . GLY B 1 100 ? -18.562 6.891 7.953 1 91.25 100 GLY B N 1
ATOM 1737 C CA . GLY B 1 100 ? -19.5 7.992 8.062 1 91.25 100 GLY B CA 1
ATOM 1738 C C . GLY B 1 100 ? -19.172 9.148 7.133 1 91.25 100 GLY B C 1
ATOM 1739 O O . GLY B 1 100 ? -19.016 8.953 5.926 1 91.25 100 GLY B O 1
ATOM 1740 N N . PRO B 1 101 ? -19.047 10.344 7.676 1 87.5 101 PRO B N 1
ATOM 1741 C CA . PRO B 1 101 ? -18.75 11.508 6.84 1 87.5 101 PRO B CA 1
ATOM 1742 C C . PRO B 1 101 ? -17.25 11.664 6.562 1 87.5 101 PRO B C 1
ATOM 1744 O O . PRO B 1 101 ? -16.859 12.523 5.773 1 87.5 101 PRO B O 1
ATOM 1747 N N . GLY B 1 102 ? -16.484 10.812 7.148 1 91.12 102 GLY B N 1
ATOM 1748 C CA . GLY B 1 102 ? -15.047 10.984 7.031 1 91.12 102 GLY B CA 1
ATOM 1749 C C . GLY B 1 102 ? -14.352 9.797 6.391 1 91.12 102 GLY B C 1
ATOM 1750 O O . GLY B 1 102 ? -15 8.938 5.793 1 91.12 102 GLY B O 1
ATOM 1751 N N . TRP B 1 103 ? -13.023 9.945 6.301 1 94.56 103 TRP B N 1
ATOM 1752 C CA . TRP B 1 103 ? -12.156 8.906 5.762 1 94.56 103 TRP B CA 1
ATOM 1753 C C . TRP B 1 103 ? -11.156 8.438 6.812 1 94.56 103 TRP B C 1
ATOM 1755 O O . TRP B 1 103 ? -10.648 9.242 7.598 1 94.56 103 TRP B O 1
ATOM 1765 N N . ARG B 1 104 ? -10.922 7.133 6.812 1 94.56 104 ARG B N 1
ATOM 1766 C CA . ARG B 1 104 ? -9.906 6.566 7.695 1 94.56 104 ARG B CA 1
ATOM 1767 C C . ARG B 1 104 ? -8.82 5.855 6.891 1 94.56 104 ARG B C 1
ATOM 1769 O O . ARG B 1 104 ? -9.117 5.129 5.941 1 94.56 104 ARG B O 1
ATOM 1776 N N . LEU B 1 105 ? -7.594 6.129 7.266 1 95.88 105 LEU B N 1
ATOM 1777 C CA . LEU B 1 105 ? -6.461 5.465 6.629 1 95.88 105 LEU B CA 1
ATOM 1778 C C . LEU B 1 105 ? -6.363 4.012 7.074 1 95.88 105 LEU B C 1
ATOM 1780 O O . LEU B 1 105 ? -6.285 3.727 8.273 1 95.88 105 LEU B O 1
ATOM 1784 N N . VAL B 1 106 ? -6.379 3.059 6.082 1 97.38 106 VAL B N 1
ATOM 1785 C CA . VAL B 1 106 ? -6.332 1.646 6.445 1 97.38 106 VAL B CA 1
ATOM 1786 C C . VAL B 1 106 ? -4.992 1.049 6.031 1 97.38 106 VAL B C 1
ATOM 1788 O O . VAL B 1 106 ? -4.613 -0.027 6.496 1 97.38 106 VAL B O 1
ATOM 1791 N N . GLN B 1 107 ? -4.273 1.727 5.191 1 98.12 107 GLN B N 1
ATOM 1792 C CA . GLN B 1 107 ? -3 1.226 4.691 1 98.12 107 GLN B CA 1
ATOM 1793 C C . GLN B 1 107 ? -2.119 2.365 4.188 1 98.12 107 GLN B C 1
ATOM 1795 O O . GLN B 1 107 ? -2.607 3.289 3.533 1 98.12 107 GLN B O 1
ATOM 1800 N N . HIS B 1 108 ? -0.889 2.361 4.445 1 97.81 108 HIS B N 1
ATOM 1801 C CA . HIS B 1 108 ? 0.115 3.273 3.908 1 97.81 108 HIS B CA 1
ATOM 1802 C C . HIS B 1 108 ? 1.454 2.57 3.717 1 97.81 108 HIS B C 1
ATOM 1804 O O . HIS B 1 108 ? 1.846 1.737 4.539 1 97.81 108 HIS B O 1
ATOM 1810 N N . GLN B 1 109 ? 2.088 2.904 2.686 1 98.38 109 GLN B N 1
ATOM 1811 C CA . GLN B 1 109 ? 3.406 2.318 2.459 1 98.38 109 GLN B CA 1
ATOM 1812 C C . GLN B 1 109 ? 4.316 3.289 1.715 1 98.38 109 GLN B C 1
ATOM 1814 O O . GLN B 1 109 ? 3.859 4.051 0.861 1 98.38 109 GLN B O 1
ATOM 1819 N N . GLN B 1 110 ? 5.645 3.23 2.098 1 96.88 110 GLN B N 1
ATOM 1820 C CA . GLN B 1 110 ? 6.66 4.062 1.465 1 96.88 110 GLN B CA 1
ATOM 1821 C C . GLN B 1 110 ? 7.773 3.213 0.865 1 96.88 110 GLN B C 1
ATOM 1823 O O . GLN B 1 110 ? 8.289 2.303 1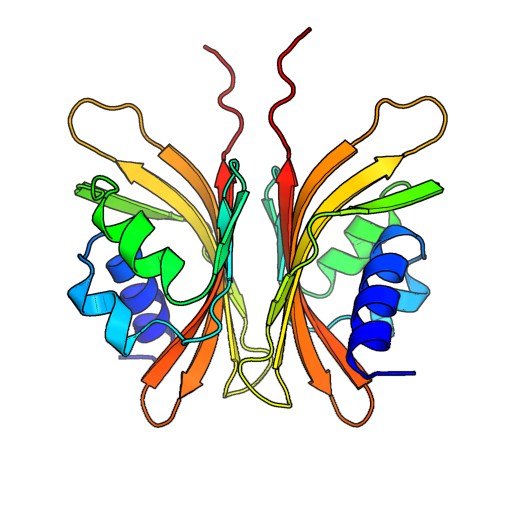.52 1 96.88 110 GLN B O 1
ATOM 1828 N N . THR B 1 111 ? 8.086 3.477 -0.345 1 97.19 111 THR B N 1
ATOM 1829 C CA . THR B 1 111 ? 9.227 2.896 -1.053 1 97.19 111 THR B CA 1
ATOM 1830 C C . THR B 1 111 ? 10.25 3.975 -1.407 1 97.19 111 THR B C 1
ATOM 1832 O O . THR B 1 111 ? 10.062 4.715 -2.375 1 97.19 111 THR B O 1
ATOM 1835 N N . PRO B 1 112 ? 11.336 4.047 -0.589 1 95.44 112 PRO B N 1
ATOM 1836 C CA . PRO B 1 112 ? 12.336 5.086 -0.846 1 95.44 112 PRO B CA 1
ATOM 1837 C C . PRO B 1 112 ? 12.93 4.996 -2.25 1 95.44 112 PRO B C 1
ATOM 1839 O O . PRO B 1 112 ? 13.141 3.896 -2.766 1 95.44 112 PRO B O 1
ATOM 1842 N N . LEU B 1 113 ? 13.086 6.141 -2.861 1 91.56 113 LEU B N 1
ATOM 1843 C CA . LEU B 1 113 ? 13.766 6.188 -4.152 1 91.56 113 LEU B CA 1
ATOM 1844 C C . LEU B 1 113 ? 15.266 5.961 -3.992 1 91.56 113 LEU B C 1
ATOM 1846 O O . LEU B 1 113 ? 15.859 6.414 -3.014 1 91.56 113 LEU B O 1
ATOM 1850 N N . GLN B 1 114 ? 15.867 4.781 -4.215 1 72.06 114 GLN B N 1
ATOM 1851 C CA . GLN B 1 114 ? 17.297 4.508 -4.078 1 72.06 114 GLN B CA 1
ATOM 1852 C C . GLN B 1 114 ? 18.125 5.656 -4.637 1 72.06 114 GLN B C 1
ATOM 1854 O O . GLN B 1 114 ? 17.859 6.156 -5.727 1 72.06 114 GLN B O 1
ATOM 1859 N N . GLY B 1 115 ? 18.484 6.684 -3.857 1 52.62 115 GLY B N 1
ATOM 1860 C CA . GLY B 1 115 ? 19.453 7.68 -4.289 1 52.62 115 GLY B CA 1
ATOM 1861 C C . GLY B 1 115 ? 20.547 7.105 -5.164 1 52.62 115 GLY B C 1
ATOM 1862 O O . GLY B 1 115 ? 20.906 5.934 -5.031 1 52.62 115 GLY B O 1
ATOM 1863 N N . THR B 1 116 ? 20.547 7.414 -6.457 1 39.31 116 THR B N 1
ATOM 1864 C CA . THR B 1 116 ? 21.844 7.371 -7.121 1 39.31 116 THR B CA 1
ATOM 1865 C C . THR B 1 116 ? 22.953 7.863 -6.188 1 39.31 116 THR B C 1
ATOM 1867 O O . THR B 1 116 ? 22.844 8.938 -5.602 1 39.31 116 THR B O 1
ATOM 1870 N N . SER B 1 117 ? 23.562 7.055 -5.227 1 33.72 117 SER B N 1
ATOM 1871 C CA . SER B 1 117 ? 24.781 7.605 -4.652 1 33.72 117 SER B CA 1
ATOM 1872 C C . SER B 1 117 ? 25.438 8.609 -5.598 1 33.72 117 SER B C 1
ATOM 1874 O O . SER B 1 117 ? 25.797 8.273 -6.723 1 33.72 117 SER B O 1
ATOM 1876 N N . THR B 1 118 ? 25.25 9.922 -5.48 1 25.83 118 THR B N 1
ATOM 1877 C CA . THR B 1 118 ? 26.266 10.836 -5.977 1 25.83 118 THR B CA 1
ATOM 1878 C C . THR B 1 118 ? 27.672 10.336 -5.617 1 25.83 118 THR B C 1
ATOM 1880 O O . THR B 1 118 ? 27.953 10.047 -4.453 1 25.83 118 THR B O 1
#

Sequence (236 aa):
MNETDHLWDLERRFWLRGPEHFARALDPECVMVFPFGVLRGPAIAASLEGAPRWASVEMDERTLAQPTGELAVLAYRASGRRDGEAPYEAWCSSTYRRDGPGWRLVQHQQTPLQGTSTMNETDHLWDLERRFWLRGPEHFARALDPECVMVFPFGVLRGPAIAASLEGAPRWASVEMDERTLAQPTGELAVLAYRASGRRDGEAPYEAWCSSTYRRDGPGWRLVQHQQTPLQGTST

pLDDT: mean 87.91, std 13.48, range [25.81, 98.69]

Solvent-accessible surface area (backbone atoms only — not comparable to full-atom values): 12698 Å² total; per-residue (Å²): 128,57,72,66,57,51,52,54,50,52,54,50,40,70,50,56,50,63,55,78,59,41,72,74,30,44,33,75,47,16,39,35,40,41,73,86,46,76,38,49,29,77,53,38,52,60,54,56,59,70,43,84,66,35,76,43,71,44,73,40,84,70,43,80,30,60,79,42,99,49,32,37,37,41,33,27,37,36,39,33,34,38,91,97,49,78,68,45,45,25,40,33,39,37,33,33,34,56,54,86,96,43,57,21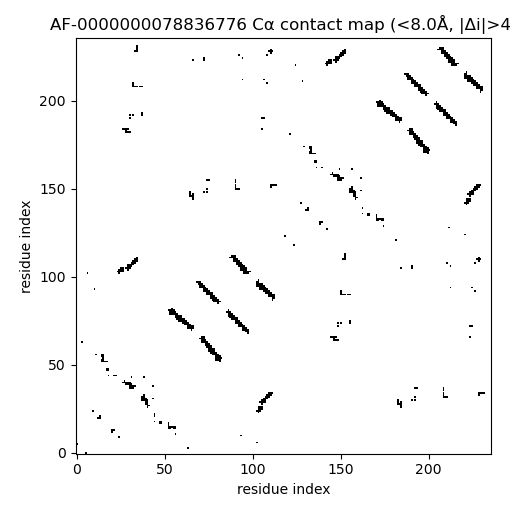,37,42,34,36,38,43,18,62,49,78,68,74,80,125,128,57,72,66,56,49,52,53,50,53,55,52,38,70,50,56,50,64,55,79,59,40,74,74,31,43,34,74,48,18,40,35,38,42,75,88,45,77,38,48,30,75,53,39,53,59,54,55,58,70,43,84,66,35,76,41,70,46,72,40,82,70,43,79,29,58,80,41,99,48,33,37,37,39,34,28,37,36,40,33,33,38,92,99,49,76,70,46,46,24,41,32,39,37,34,32,35,55,55,88,96,42,57,22,37,43,33,37,38,41,18,62,50,77,68,74,82,124

Radius of gyration: 17.2 Å; Cα contacts (8 Å, |Δi|>4): 484; chains: 2; bounding box: 48×45×38 Å

Secondary structure (DSSP, 8-state):
--HHHHHHHHHHHHHHS-THHHHHHEEEEEEEEETTEEEETHHHHHHHHHSPPPSEEEEEEEEEEEEETTEEEEEEEEEEE-TTSPPEEEEEEEEEEEETTEEEEEEEEEEE------/--HHHHHHHHHHHHHHS-THHHHHHEEEEEEEEETTEEEETHHHHHHHHHSPPPSEEEEEEEEEEEEETTEEEEEEEEEEE-TTSPPEEEEEEEEEEEETTEEEEEEEEEEE------

InterPro domains:
  IPR027843 Domain of unknown function DUF4440 [PF14534] (18-105)
  IPR032710 NTF2-like domain superfamily [SSF54427] (18-113)

Nearest PDB structures (foldseek):
  1ask-assembly1_B  TM=8.207E-01  e=4.998E-04  Rattus norvegicus
  1gy6-assembly1_B  TM=8.078E-01  e=5.585E-04  Rattus norvegicus
  1jb5-assembly1_B  TM=8.086E-01  e=1.694E-03  Rattus norvegicus
  1jb2-assembly1_B  TM=8.269E-01  e=3.683E-03  Rattus norvegicus
  8th6-assembly1_D  TM=8.075E-01  e=6.069E-03  Homo sapiens